Protein AF-A0A8H3D420-F1 (afdb_monomer_lite)

Foldseek 3Di:
DDDDDDDDDDDDDDDDDDDDDDDDDDDDDDDDDDDDDDDDDDDDDDDDDDDDDDDDDDDDDDDDDDDPDPPPPPPPPDDPPPLQLVLLCVLCVVPVVQDADSLDQSVVSLVVSCVVVVNDPPRPVNVVSVQSVLVSLLVSLCVQQNFALVDLVSLLVLCVLLPHPPRDPDSVVSLVSLLQWAWQSSVSSNCVNNVDRTDTDNFLQRSLVVCVVVVSDHDQDDPSCHHSNPSNDADNPDHDDDPVVD

Structure (mmCIF, N/CA/C/O backbone):
data_AF-A0A8H3D420-F1
#
_entry.id   AF-A0A8H3D420-F1
#
loop_
_atom_site.group_PDB
_atom_site.id
_atom_site.type_symbol
_atom_site.label_atom_id
_atom_site.label_alt_id
_atom_site.label_comp_id
_atom_site.label_asym_id
_atom_site.label_entity_id
_atom_site.label_seq_id
_atom_site.pdbx_PDB_ins_code
_atom_site.Cartn_x
_atom_site.Cartn_y
_atom_site.Cartn_z
_atom_site.occupancy
_atom_site.B_iso_or_equiv
_atom_site.auth_seq_id
_atom_site.auth_comp_id
_atom_site.auth_asym_id
_atom_site.auth_atom_id
_atom_site.pdbx_PDB_model_num
ATOM 1 N N . MET A 1 1 ? 58.439 -0.730 28.362 1.00 40.28 1 MET A N 1
ATOM 2 C CA . MET A 1 1 ? 58.197 0.414 29.278 1.00 40.28 1 MET A CA 1
ATOM 3 C C . MET A 1 1 ? 56.686 0.649 29.276 1.00 40.28 1 MET A C 1
ATOM 5 O O . MET A 1 1 ? 56.124 0.688 28.197 1.00 40.28 1 MET A O 1
ATOM 9 N N . ALA A 1 2 ? 55.960 0.387 30.371 1.00 40.22 2 ALA A N 1
ATOM 10 C CA . ALA A 1 2 ? 55.641 1.338 31.455 1.00 40.22 2 ALA A CA 1
ATOM 11 C C . ALA A 1 2 ? 54.776 2.534 30.972 1.00 40.22 2 ALA A C 1
ATOM 13 O O . ALA A 1 2 ? 55.127 3.143 29.977 1.00 40.22 2 ALA A O 1
ATOM 14 N N . GLN A 1 3 ? 53.674 2.949 31.616 1.00 37.84 3 GLN A N 1
ATOM 15 C CA . GLN A 1 3 ? 52.992 2.461 32.828 1.00 37.84 3 GLN A CA 1
ATOM 16 C C . GLN A 1 3 ? 51.526 2.977 32.886 1.00 37.84 3 GLN A C 1
ATOM 18 O O . GLN A 1 3 ? 51.134 3.876 32.150 1.00 37.84 3 GLN A O 1
ATOM 23 N N . LYS A 1 4 ? 50.727 2.422 33.811 1.00 40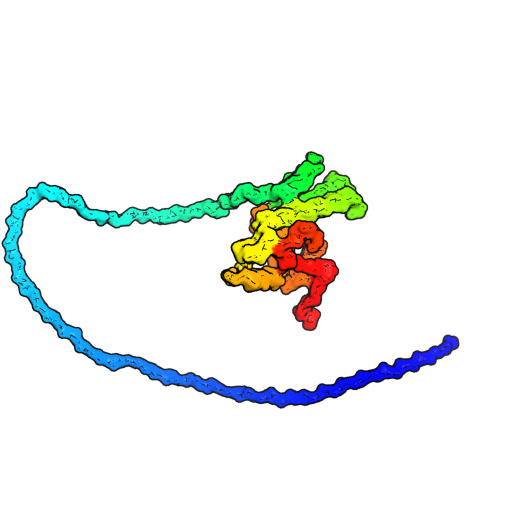.41 4 LYS A N 1
ATOM 24 C CA . LYS A 1 4 ? 49.354 2.840 34.181 1.00 40.41 4 LYS A CA 1
ATOM 25 C C . LYS A 1 4 ? 49.219 4.349 34.468 1.00 40.41 4 LYS A C 1
ATOM 27 O O . LYS A 1 4 ? 50.066 4.884 35.175 1.00 40.41 4 LYS A O 1
ATOM 32 N N . LYS A 1 5 ? 48.020 4.918 34.251 1.00 48.06 5 LYS A N 1
ATOM 33 C CA . LYS A 1 5 ? 47.341 5.742 35.282 1.00 48.06 5 LYS A CA 1
ATOM 34 C C . LYS A 1 5 ? 45.841 5.427 35.373 1.00 48.06 5 LYS A C 1
ATOM 36 O O . LYS A 1 5 ? 45.160 5.278 34.368 1.00 48.06 5 LYS A O 1
ATOM 41 N N . LYS A 1 6 ? 45.349 5.301 36.612 1.00 40.06 6 LYS A N 1
ATOM 42 C CA . LYS A 1 6 ? 43.925 5.181 36.978 1.00 40.06 6 LYS A CA 1
ATOM 43 C C . LYS A 1 6 ? 43.378 6.569 37.336 1.00 40.06 6 LYS A C 1
ATOM 45 O O . LYS A 1 6 ? 44.111 7.351 37.934 1.00 40.06 6 LYS A O 1
ATOM 50 N N . GLY A 1 7 ? 42.085 6.810 37.118 1.00 36.84 7 GLY A N 1
ATOM 51 C CA . GLY A 1 7 ? 41.352 7.951 37.682 1.00 36.84 7 GLY A CA 1
ATOM 52 C C . GLY A 1 7 ? 39.953 7.526 38.135 1.00 36.84 7 GLY A C 1
ATOM 53 O O . GLY A 1 7 ? 39.169 7.052 37.323 1.00 36.84 7 GLY A O 1
ATOM 54 N N . LYS A 1 8 ? 39.651 7.646 39.435 1.00 40.50 8 LYS A N 1
ATOM 55 C CA . LYS A 1 8 ? 38.321 7.378 40.022 1.00 40.50 8 LYS A CA 1
ATOM 56 C C . LYS A 1 8 ? 37.556 8.691 40.235 1.00 40.50 8 LYS A C 1
ATOM 58 O O . LYS A 1 8 ? 38.174 9.650 40.685 1.00 40.50 8 LYS A O 1
ATOM 63 N N . LYS A 1 9 ? 36.228 8.662 40.073 1.00 41.16 9 LYS A N 1
ATOM 64 C CA . LYS A 1 9 ? 35.180 9.378 40.850 1.00 41.16 9 LYS A CA 1
ATOM 65 C C . LYS A 1 9 ? 33.826 8.837 40.338 1.00 41.16 9 LYS A C 1
ATOM 67 O O . LYS A 1 9 ? 33.634 8.790 39.136 1.00 41.16 9 LYS A O 1
ATOM 72 N N . SER A 1 10 ? 32.999 8.152 41.132 1.00 34.09 10 SER A N 1
ATOM 73 C CA . SER A 1 10 ? 32.249 8.583 42.328 1.00 34.09 10 SER A CA 1
ATOM 74 C C . SER A 1 10 ? 30.893 9.199 41.979 1.00 34.09 10 SER A C 1
ATOM 76 O O . SER A 1 10 ? 30.856 10.360 41.591 1.00 34.09 10 SER A O 1
ATOM 78 N N . LEU A 1 11 ? 29.808 8.466 42.255 1.00 39.44 11 LEU A N 1
ATOM 79 C CA . LEU A 1 11 ? 28.703 8.946 43.100 1.00 39.44 11 LEU A CA 1
ATOM 80 C C . LEU A 1 11 ? 27.749 7.794 43.457 1.00 39.44 11 LEU A C 1
ATOM 82 O O . LEU A 1 11 ? 27.221 7.108 42.587 1.00 39.44 11 LEU A O 1
ATOM 86 N N . GLN A 1 12 ? 27.543 7.584 44.757 1.00 36.69 12 GLN A N 1
ATOM 87 C CA . GLN A 1 12 ? 26.440 6.779 45.281 1.00 36.69 12 GLN A CA 1
ATOM 88 C C . GLN A 1 12 ? 25.180 7.649 45.344 1.00 36.69 12 GLN A C 1
ATOM 90 O O . GLN A 1 12 ? 25.264 8.828 45.681 1.00 36.69 12 GLN A O 1
ATOM 95 N N . SER A 1 13 ? 24.013 7.044 45.139 1.00 40.41 13 SER A N 1
ATOM 96 C CA . SER A 1 13 ? 22.760 7.557 45.692 1.00 40.41 13 SER A CA 1
ATOM 97 C C . SER A 1 13 ? 22.015 6.399 46.341 1.00 40.41 13 SER A C 1
ATOM 99 O O . SER A 1 13 ? 21.704 5.403 45.692 1.00 40.41 13 SER A O 1
ATOM 101 N N . GLN A 1 14 ? 21.784 6.516 47.646 1.00 38.94 14 GLN A N 1
ATOM 102 C CA . GLN A 1 14 ? 20.927 5.617 48.407 1.00 38.94 14 GLN A CA 1
ATOM 103 C C . GLN A 1 14 ? 19.585 6.312 48.634 1.00 38.94 14 GLN A C 1
ATOM 105 O O . GLN A 1 14 ? 19.553 7.452 49.097 1.00 38.94 14 GLN A O 1
ATOM 110 N N . ARG A 1 15 ? 18.474 5.597 48.447 1.00 37.78 15 ARG A N 1
ATOM 111 C CA . ARG A 1 15 ? 17.259 5.858 49.228 1.00 37.78 15 ARG A CA 1
ATOM 112 C C . ARG A 1 15 ? 16.472 4.570 49.426 1.00 37.78 15 ARG A C 1
ATOM 114 O O . ARG A 1 15 ? 16.403 3.731 48.537 1.00 37.78 15 ARG A O 1
ATOM 121 N N . ALA A 1 16 ? 15.936 4.412 50.629 1.00 35.81 16 ALA A N 1
ATOM 122 C CA . ALA A 1 16 ? 15.307 3.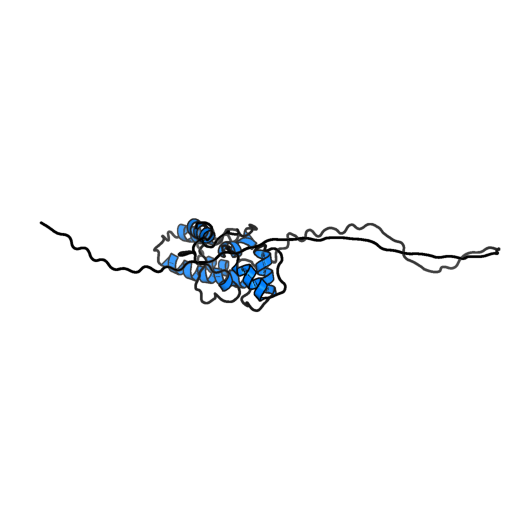192 51.120 1.00 35.81 16 ALA A CA 1
ATOM 123 C C . ALA A 1 16 ? 13.896 3.481 51.660 1.00 35.81 16 ALA A C 1
ATOM 125 O O . ALA A 1 16 ? 13.535 4.642 51.840 1.00 35.81 16 ALA A O 1
ATOM 126 N N . SER A 1 17 ? 13.182 2.411 52.043 1.00 36.91 17 SER A N 1
ATOM 127 C CA . SER A 1 17 ? 11.863 2.409 52.715 1.00 36.91 17 SER A CA 1
ATOM 128 C C . SER A 1 17 ? 10.654 2.807 51.838 1.00 36.91 17 SER A C 1
ATOM 130 O O . SER A 1 17 ? 10.784 3.627 50.943 1.00 36.91 17 SER A O 1
ATOM 132 N N . ARG A 1 18 ? 9.439 2.263 52.047 1.00 38.97 18 ARG A N 1
ATOM 133 C CA . ARG A 1 18 ? 8.923 1.407 53.149 1.00 38.97 18 ARG A CA 1
ATOM 134 C C . ARG A 1 18 ? 7.770 0.490 52.679 1.00 38.97 18 ARG A C 1
ATOM 136 O O . ARG A 1 18 ? 7.212 0.694 51.610 1.00 38.97 18 ARG A O 1
ATOM 143 N N . LYS A 1 19 ? 7.424 -0.512 53.501 1.00 40.19 19 LYS A N 1
ATOM 144 C CA . LYS A 1 19 ? 6.322 -1.482 53.301 1.00 40.19 19 LYS A CA 1
ATOM 145 C C . LYS A 1 19 ? 4.982 -0.977 53.868 1.00 40.19 19 LYS A C 1
ATOM 147 O O . LYS A 1 19 ? 5.009 -0.202 54.819 1.00 40.19 19 LYS A O 1
ATOM 152 N N . ASN A 1 20 ? 3.866 -1.512 53.351 1.00 33.66 20 ASN A N 1
ATOM 153 C CA . ASN A 1 20 ? 2.670 -2.082 54.031 1.00 33.66 20 ASN A CA 1
ATOM 154 C C . ASN A 1 20 ? 1.626 -2.418 52.927 1.00 33.66 20 ASN A C 1
ATOM 156 O O . ASN A 1 20 ? 1.662 -1.790 51.878 1.00 33.66 20 ASN A O 1
ATOM 160 N N . GLY A 1 21 ? 0.757 -3.440 52.977 1.00 30.70 21 GLY A N 1
ATOM 161 C CA . GLY A 1 21 ? 0.007 -4.020 54.103 1.00 30.70 21 GLY A CA 1
ATOM 162 C C . GLY A 1 21 ? -1.343 -3.279 54.229 1.00 30.70 21 GLY A C 1
ATOM 163 O O . GLY A 1 21 ? -1.308 -2.069 54.380 1.00 30.70 21 GLY A O 1
ATOM 164 N N . SER A 1 22 ? -2.544 -3.877 54.176 1.00 33.91 22 SER A N 1
ATOM 165 C CA . SER A 1 22 ? -2.921 -5.297 54.283 1.00 33.91 22 SER A CA 1
ATOM 166 C C . SER A 1 22 ? -4.301 -5.623 53.644 1.00 33.91 22 SER A C 1
ATOM 168 O O . SER A 1 22 ? -4.929 -4.782 53.011 1.00 33.91 22 SER A O 1
ATOM 170 N N . ARG A 1 23 ? -4.737 -6.882 53.797 1.00 31.95 23 ARG A N 1
ATOM 171 C CA . ARG A 1 23 ? -5.895 -7.591 53.190 1.00 31.95 23 ARG A CA 1
ATOM 172 C C . ARG A 1 23 ? -7.189 -7.511 54.041 1.00 31.95 23 ARG A C 1
ATOM 174 O O . ARG A 1 23 ? -7.085 -7.200 55.220 1.00 31.95 23 ARG A O 1
ATOM 181 N N . ALA A 1 24 ? -8.321 -7.977 53.465 1.00 34.16 24 ALA A N 1
ATOM 182 C CA . ALA A 1 24 ? -9.601 -8.434 54.090 1.00 34.16 24 ALA A CA 1
ATOM 183 C C . ALA A 1 24 ? -10.803 -7.449 53.978 1.00 34.16 24 ALA A C 1
ATOM 185 O O . ALA A 1 24 ? -10.586 -6.248 53.960 1.00 34.16 24 ALA A O 1
ATOM 186 N N . THR A 1 25 ? -12.090 -7.845 53.867 1.00 35.34 25 THR A N 1
ATOM 187 C CA . THR A 1 25 ? -12.750 -9.170 53.673 1.00 35.34 25 THR A CA 1
ATOM 188 C C . THR A 1 25 ? -14.175 -9.012 53.097 1.00 35.34 25 THR A C 1
ATOM 190 O O . THR A 1 25 ? -14.771 -7.946 53.192 1.00 35.34 25 THR A O 1
ATOM 193 N N . LYS A 1 26 ? -14.749 -10.096 52.547 1.00 36.34 26 LYS A N 1
ATOM 194 C CA . LYS A 1 26 ? -16.142 -10.185 52.048 1.00 36.34 26 LYS A CA 1
ATOM 195 C C . LYS A 1 26 ? -17.193 -10.104 53.172 1.00 36.34 26 LYS A C 1
ATOM 197 O O . LYS A 1 26 ? -16.950 -10.654 54.243 1.00 36.34 26 LYS A O 1
ATOM 202 N N . LYS A 1 27 ? -18.422 -9.671 52.846 1.00 36.03 27 LYS A N 1
ATOM 203 C CA . LYS A 1 27 ? -19.663 -10.307 53.345 1.00 36.03 27 LYS A CA 1
ATOM 204 C C . LYS A 1 27 ? -20.804 -10.231 52.316 1.00 36.03 27 LYS A C 1
ATOM 206 O O . LYS A 1 27 ? -21.020 -9.199 51.697 1.00 36.03 27 LYS A O 1
ATOM 211 N N . ILE A 1 28 ? -21.507 -11.353 52.161 1.00 33.47 28 ILE A N 1
ATOM 212 C CA . ILE A 1 28 ? -22.725 -11.568 51.361 1.00 33.47 28 ILE A CA 1
ATOM 213 C C . ILE A 1 28 ? -23.777 -12.120 52.329 1.00 33.47 28 ILE A C 1
ATOM 215 O O . ILE A 1 28 ? -23.441 -13.068 53.035 1.00 33.47 28 ILE A O 1
ATOM 219 N N . THR A 1 29 ? -25.014 -11.609 52.336 1.00 33.09 29 THR A N 1
ATOM 220 C CA . THR A 1 29 ? -26.274 -12.359 52.609 1.00 33.09 29 THR A CA 1
ATOM 221 C C . THR A 1 29 ? -27.443 -11.474 52.092 1.00 33.09 29 THR A C 1
ATOM 223 O O . THR A 1 29 ? -27.437 -10.297 52.431 1.00 33.09 29 THR A O 1
ATOM 226 N N . THR A 1 30 ? -28.285 -11.805 51.092 1.00 30.56 30 THR A N 1
ATOM 227 C CA . THR A 1 30 ? -29.488 -12.698 51.072 1.00 30.56 30 THR A CA 1
ATOM 228 C C . THR A 1 30 ? -30.565 -12.325 52.137 1.00 30.56 30 THR A C 1
ATOM 230 O O . THR A 1 30 ? -30.177 -11.935 53.227 1.00 30.56 30 THR A O 1
ATOM 233 N N . LEU A 1 31 ? -31.907 -12.352 51.964 1.00 31.92 31 LEU A N 1
ATOM 234 C CA . LEU A 1 31 ? -32.866 -13.078 51.090 1.00 31.92 31 LEU A CA 1
ATOM 235 C C . LEU A 1 31 ? -34.244 -12.341 50.949 1.00 31.92 31 LEU A C 1
ATOM 237 O O . LEU A 1 31 ? -34.658 -11.637 51.861 1.00 31.92 31 LEU A O 1
ATOM 241 N N . ASN A 1 32 ? -34.997 -12.704 49.896 1.00 32.41 32 ASN A N 1
ATOM 242 C CA . ASN A 1 32 ? -36.466 -12.932 49.810 1.00 32.41 32 ASN A CA 1
ATOM 243 C C . ASN A 1 32 ? -37.570 -11.837 49.747 1.00 32.41 32 ASN A C 1
ATOM 245 O O . ASN A 1 32 ? -37.613 -10.842 50.457 1.00 32.41 32 ASN A O 1
ATOM 249 N N . ASN A 1 33 ? -38.546 -12.199 48.900 1.00 28.66 33 ASN A N 1
ATOM 250 C CA . ASN A 1 33 ? -39.899 -11.693 48.592 1.00 28.66 33 ASN A CA 1
ATOM 251 C C . ASN A 1 33 ? -40.878 -12.903 48.838 1.00 28.66 33 ASN A C 1
ATOM 253 O O . ASN A 1 33 ? -40.355 -13.958 49.219 1.00 28.66 33 ASN A O 1
ATOM 257 N N . PRO A 1 34 ? -42.202 -12.943 48.509 1.00 54.03 34 PRO A N 1
ATOM 258 C CA . PRO A 1 34 ? -43.234 -11.909 48.258 1.00 54.03 34 PRO A CA 1
ATOM 259 C C . PRO A 1 34 ? -44.654 -12.220 48.875 1.00 54.03 34 PRO A C 1
ATOM 261 O O . PRO A 1 34 ? -44.857 -13.263 49.490 1.00 54.03 34 PRO A O 1
ATOM 264 N N . SER A 1 35 ? -45.683 -11.420 48.501 1.00 34.56 35 SER A N 1
ATOM 265 C CA . SER A 1 35 ? -47.138 -11.792 48.390 1.00 34.56 35 SER A CA 1
ATOM 266 C C . SER A 1 35 ? -47.979 -11.908 49.700 1.00 34.56 35 SER A C 1
ATOM 268 O O . SER A 1 35 ? -47.356 -11.988 50.755 1.00 34.56 35 SER A O 1
ATOM 270 N N . PRO A 1 36 ? -49.359 -11.934 49.704 1.00 46.19 36 PRO A N 1
ATOM 271 C CA . PRO A 1 36 ? -50.273 -12.375 48.609 1.00 46.19 36 PRO A CA 1
ATOM 272 C C . PRO A 1 36 ? -51.749 -11.808 48.507 1.00 46.19 36 PRO A C 1
ATOM 274 O O . PRO A 1 36 ? -52.184 -11.019 49.335 1.00 46.19 36 PRO A O 1
ATOM 277 N N . LYS A 1 37 ? -52.559 -12.398 47.579 1.00 32.50 37 LYS A N 1
ATOM 278 C CA . LYS A 1 37 ? -54.058 -12.607 47.569 1.00 32.50 37 LYS A CA 1
ATOM 279 C C . LYS A 1 37 ? -55.028 -11.427 47.236 1.00 32.50 37 LYS A C 1
ATOM 281 O O . LYS A 1 37 ? -54.725 -10.296 47.559 1.00 32.50 37 LYS A O 1
ATOM 286 N N . VAL A 1 38 ? -56.278 -11.591 46.733 1.00 33.16 38 VAL A N 1
ATOM 287 C CA . VAL A 1 38 ? -56.984 -12.555 45.814 1.00 33.16 38 VAL A CA 1
ATOM 288 C C . VAL A 1 38 ? -58.427 -12.003 45.516 1.00 33.16 38 VAL A C 1
ATOM 290 O O . VAL A 1 38 ? -58.920 -11.239 46.334 1.00 33.16 38 VAL A O 1
ATOM 293 N N . GLN A 1 39 ? -59.172 -12.236 44.407 1.00 33.94 39 GLN A N 1
ATOM 294 C CA . GLN A 1 39 ? -60.030 -13.429 44.153 1.00 33.94 39 GLN A CA 1
ATOM 295 C C . GLN A 1 39 ? -60.727 -13.515 42.740 1.00 33.94 39 GLN A C 1
ATOM 297 O O . GLN A 1 39 ? -60.051 -13.853 41.774 1.00 33.94 39 GLN A O 1
ATOM 302 N N . LYS A 1 40 ? -62.077 -13.395 42.632 1.00 36.81 40 LYS A N 1
ATOM 303 C CA . LYS A 1 40 ? -63.005 -13.856 41.539 1.00 36.81 40 LYS A CA 1
ATOM 304 C C . LYS A 1 40 ? -64.338 -13.043 41.557 1.00 36.81 40 LYS A C 1
ATOM 306 O O . LYS A 1 40 ? -64.651 -12.505 42.612 1.00 36.81 40 LYS A O 1
ATOM 311 N N . SER A 1 41 ? -65.190 -12.940 40.510 1.00 32.25 41 SER A N 1
ATOM 312 C CA . SER A 1 41 ? -66.242 -13.920 40.070 1.00 32.25 41 SER A CA 1
ATOM 313 C C . SER A 1 41 ? -67.069 -13.374 38.859 1.00 32.25 41 SER A C 1
ATOM 315 O O . SER A 1 41 ? -67.326 -12.181 38.843 1.00 32.25 41 SER A O 1
ATOM 317 N N . ARG A 1 42 ? -67.368 -14.109 37.755 1.00 35.31 42 ARG A N 1
ATOM 318 C CA . ARG A 1 42 ? -68.601 -14.912 37.397 1.00 35.31 42 ARG A CA 1
ATOM 319 C C . ARG A 1 42 ? -69.968 -14.156 37.516 1.00 35.31 42 ARG A C 1
ATOM 321 O O . ARG A 1 42 ? -70.145 -13.485 38.514 1.00 35.31 42 ARG A O 1
ATOM 328 N N . LYS A 1 43 ? -71.017 -14.278 36.651 1.00 35.91 43 LYS A N 1
ATOM 329 C CA . LYS A 1 43 ? -71.535 -15.403 35.798 1.00 35.91 43 LYS A CA 1
ATOM 330 C C . LYS A 1 43 ? -72.790 -15.012 34.917 1.00 35.91 43 LYS A C 1
ATOM 332 O O . LYS A 1 43 ? -73.519 -14.135 35.356 1.00 35.91 43 LYS A O 1
ATOM 337 N N . LYS A 1 44 ? -73.135 -15.811 33.865 1.00 33.97 44 LYS A N 1
ATOM 338 C CA . LYS A 1 44 ? -74.482 -16.137 33.232 1.00 33.97 44 LYS A CA 1
ATOM 339 C C . LYS A 1 44 ? -74.833 -15.718 31.761 1.00 33.97 44 LYS A C 1
ATOM 341 O O . LYS A 1 44 ? -74.540 -14.622 31.313 1.00 33.97 44 LYS A O 1
ATOM 346 N N . GLN A 1 45 ? -75.529 -16.650 31.078 1.00 31.89 45 GLN A N 1
ATOM 347 C CA . GLN A 1 45 ? -76.279 -16.655 29.780 1.00 31.89 45 GLN A CA 1
ATOM 348 C C . GLN A 1 45 ? -77.770 -17.076 30.083 1.00 31.89 45 GLN A C 1
ATOM 350 O O . GLN A 1 45 ? -78.042 -17.131 31.291 1.00 31.89 45 GLN A O 1
ATOM 355 N N . PRO A 1 46 ? -78.729 -17.468 29.171 1.00 47.84 46 PRO A N 1
ATOM 356 C CA . PRO A 1 46 ? -78.743 -17.661 27.685 1.00 47.84 46 PRO A CA 1
ATOM 357 C C . PRO A 1 46 ? -80.046 -17.253 26.905 1.00 47.84 46 PRO A C 1
ATOM 359 O O . PRO A 1 46 ? -81.028 -16.861 27.529 1.00 47.84 46 PRO A O 1
ATOM 362 N N . LYS A 1 47 ? -80.092 -17.446 25.557 1.00 32.34 47 LYS A N 1
ATOM 363 C CA . LYS A 1 47 ? -81.171 -18.128 24.752 1.00 32.34 47 LYS A CA 1
ATOM 364 C C . LYS A 1 47 ? -81.019 -17.981 23.205 1.00 32.34 47 LYS A C 1
ATOM 366 O O . LYS A 1 47 ? -80.396 -17.046 22.722 1.00 32.34 47 LYS A O 1
ATOM 371 N N . GLN A 1 48 ? -81.613 -18.922 22.455 1.00 31.64 48 GLN A N 1
ATOM 372 C CA . GLN A 1 48 ? -81.805 -19.048 20.978 1.00 31.64 48 GLN A CA 1
ATOM 373 C C . GLN A 1 48 ? -83.266 -19.564 20.729 1.00 31.64 48 GLN A C 1
ATOM 375 O O . GLN A 1 48 ? -83.929 -19.758 21.756 1.00 31.64 48 GLN A O 1
ATOM 380 N N . PRO A 1 49 ? -83.820 -19.852 19.506 1.00 44.62 49 PRO A N 1
ATOM 381 C CA . PRO A 1 49 ? -83.258 -19.897 18.125 1.00 44.62 49 PRO A CA 1
ATOM 382 C C . PRO A 1 49 ? -84.140 -19.287 16.979 1.00 44.62 49 PRO A C 1
ATOM 384 O O . PRO A 1 49 ? -85.300 -18.951 17.208 1.00 44.62 49 PRO A O 1
ATOM 387 N N . LYS A 1 50 ? -83.632 -19.259 15.721 1.00 32.47 50 LYS A N 1
ATOM 388 C CA . LYS A 1 50 ? -84.268 -19.749 14.449 1.00 32.47 50 LYS A CA 1
ATOM 389 C C . LYS A 1 50 ? -83.472 -19.336 13.177 1.00 32.47 50 LYS A C 1
ATOM 391 O O . LYS A 1 50 ? -82.723 -18.368 13.195 1.00 32.47 50 LYS A O 1
ATOM 396 N N . GLN A 1 51 ? -83.631 -20.099 12.089 1.00 31.44 51 GLN A N 1
ATOM 397 C CA . GLN A 1 51 ? -82.976 -20.025 10.755 1.00 31.44 51 GLN A CA 1
ATOM 398 C C . GLN A 1 51 ? -84.069 -20.139 9.647 1.00 31.44 51 GLN A C 1
ATOM 400 O O . GLN A 1 51 ? -85.212 -20.406 10.032 1.00 31.44 51 GLN A O 1
ATOM 405 N N . PRO A 1 52 ? -83.797 -20.098 8.312 1.00 43.56 52 PRO A N 1
ATOM 406 C CA . PRO A 1 52 ? -82.625 -19.619 7.540 1.00 43.56 52 PRO A CA 1
ATOM 407 C C . PRO A 1 52 ? -82.985 -18.724 6.307 1.00 43.56 52 PRO A C 1
ATOM 409 O O . PRO A 1 52 ? -84.148 -18.650 5.919 1.00 43.56 52 PRO A O 1
ATOM 412 N N . LYS A 1 53 ? -81.977 -18.144 5.616 1.00 31.56 53 LYS A N 1
ATOM 413 C CA . LYS A 1 53 ? -81.757 -18.193 4.134 1.00 31.56 53 LYS A CA 1
ATOM 414 C C . LYS A 1 53 ? -80.559 -17.317 3.688 1.00 31.56 53 LYS A C 1
ATOM 416 O O . LYS A 1 53 ? -80.307 -16.261 4.253 1.00 31.56 53 LYS A O 1
ATOM 421 N N . GLN A 1 54 ? -79.817 -17.802 2.691 1.00 29.34 54 GLN A N 1
ATOM 422 C CA . GLN A 1 54 ? -78.651 -17.193 2.011 1.00 29.34 54 GLN A CA 1
ATOM 423 C C . GLN A 1 54 ? -79.077 -16.513 0.680 1.00 29.34 54 GLN A C 1
ATOM 425 O O . GLN A 1 54 ? -80.216 -16.736 0.267 1.00 29.34 54 GLN A O 1
ATOM 430 N N . PRO A 1 55 ? -78.176 -15.871 -0.105 1.00 39.81 55 PRO A N 1
ATOM 431 C CA . PRO A 1 55 ? -76.994 -15.072 0.268 1.00 39.81 55 PRO A CA 1
ATOM 432 C C . PRO A 1 55 ? -76.870 -13.743 -0.529 1.00 39.81 55 PRO A C 1
ATOM 434 O O . PRO A 1 55 ? -77.206 -13.685 -1.709 1.00 39.81 55 PRO A O 1
ATOM 437 N N . THR A 1 56 ? -76.196 -12.731 0.030 1.00 29.48 56 THR A N 1
ATOM 438 C CA . THR A 1 56 ? -75.581 -11.655 -0.781 1.00 29.48 56 THR A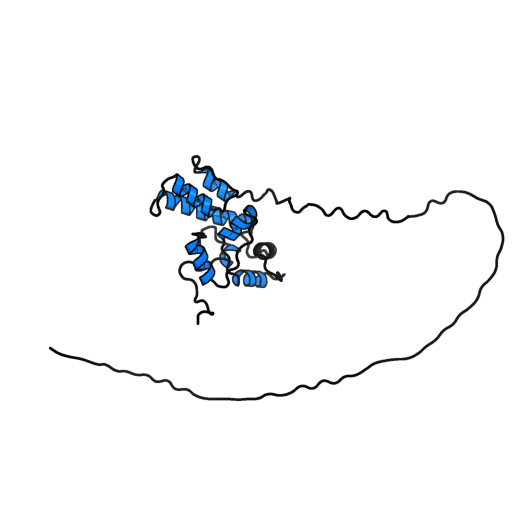 CA 1
ATOM 439 C C . THR A 1 56 ? -74.217 -11.285 -0.199 1.00 29.48 56 THR A C 1
ATOM 441 O O . THR A 1 56 ? -74.045 -11.260 1.018 1.00 29.48 56 THR A O 1
ATOM 444 N N . GLN A 1 57 ? -73.212 -11.092 -1.057 1.00 34.78 57 GLN A N 1
ATOM 445 C CA . GLN A 1 57 ? -71.808 -11.180 -0.644 1.00 34.78 57 GLN A CA 1
ATOM 446 C C . GLN A 1 57 ? -71.298 -9.947 0.120 1.00 34.78 57 GLN A C 1
ATOM 448 O O . GLN A 1 57 ? -71.251 -8.846 -0.426 1.00 34.78 57 GLN A O 1
ATOM 453 N N . L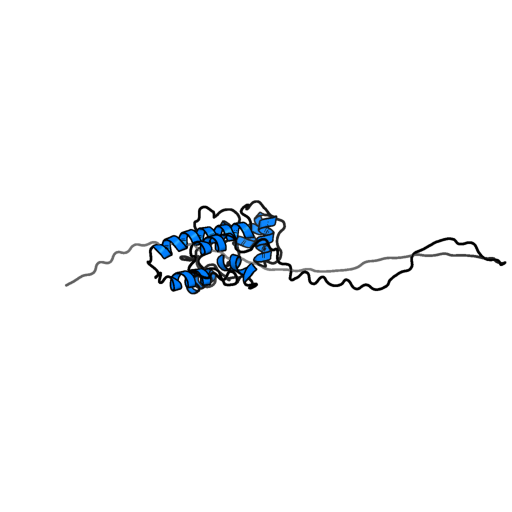EU A 1 58 ? -70.781 -10.164 1.335 1.00 27.17 58 LEU A N 1
ATOM 454 C CA . LEU A 1 58 ? -69.827 -9.258 1.982 1.00 27.17 58 LEU A CA 1
ATOM 455 C C . LEU A 1 58 ? -68.394 -9.721 1.678 1.00 27.17 58 LEU A C 1
ATOM 457 O O . LEU A 1 58 ? -68.004 -10.825 2.051 1.00 27.17 58 LEU A O 1
ATOM 461 N N . LYS A 1 59 ? -67.587 -8.859 1.049 1.00 36.69 59 LYS A N 1
ATOM 462 C CA . LYS A 1 59 ? -66.141 -9.076 0.873 1.00 36.69 59 LYS A CA 1
ATOM 463 C C . LYS A 1 59 ? -65.373 -8.707 2.148 1.00 36.69 59 LYS A C 1
ATOM 465 O O . LYS A 1 59 ? -65.163 -7.520 2.370 1.00 36.69 59 LYS A O 1
ATOM 470 N N . GLN A 1 60 ? -64.895 -9.689 2.914 1.00 36.09 60 GLN A N 1
ATOM 471 C CA . GLN A 1 60 ? -63.799 -9.604 3.908 1.00 36.09 60 GLN A CA 1
ATOM 472 C C . GLN A 1 60 ? -63.305 -11.039 4.231 1.00 36.09 60 GLN A C 1
ATOM 474 O O . GLN A 1 60 ? -64.066 -11.976 4.000 1.00 36.09 60 GLN A O 1
ATOM 479 N N . PRO A 1 61 ? -62.146 -11.252 4.890 1.00 43.22 61 PRO A N 1
ATOM 480 C CA . PRO A 1 61 ? -60.843 -10.596 4.740 1.00 43.22 61 PRO A CA 1
ATOM 481 C C . PRO A 1 61 ? -59.694 -11.636 4.566 1.00 43.22 61 PRO A C 1
ATOM 483 O O . PRO A 1 61 ? -59.931 -12.825 4.391 1.00 43.22 61 PRO A O 1
ATOM 486 N N . LYS A 1 62 ? -58.442 -11.156 4.628 1.00 39.84 62 LYS A N 1
ATOM 487 C CA . LYS A 1 62 ? -57.150 -11.883 4.705 1.00 39.84 62 LYS A CA 1
ATOM 488 C C . LYS A 1 62 ? -57.204 -13.384 5.078 1.00 39.84 62 LYS A C 1
ATOM 490 O O . LYS A 1 62 ? -57.630 -13.730 6.177 1.00 39.84 62 LYS A O 1
ATOM 495 N N . GLN A 1 63 ? -56.571 -14.223 4.253 1.00 32.66 63 GLN A N 1
ATOM 496 C CA . GLN A 1 63 ? -55.971 -15.491 4.690 1.00 32.66 63 GLN A CA 1
ATOM 497 C C . GLN A 1 63 ? -54.441 -15.446 4.573 1.00 32.66 63 GLN A C 1
ATOM 499 O O . GLN A 1 63 ? -53.877 -14.558 3.932 1.00 32.66 63 GLN A O 1
ATOM 504 N N . LEU A 1 64 ? -53.799 -16.349 5.310 1.00 34.31 64 LEU A N 1
ATOM 505 C CA . LEU A 1 64 ? -52.429 -16.260 5.803 1.00 34.31 64 LEU A CA 1
ATOM 506 C C . LEU A 1 64 ? -51.514 -17.268 5.079 1.00 34.31 64 LEU A C 1
ATOM 508 O O . LEU A 1 64 ? -51.973 -18.341 4.709 1.00 34.31 64 LEU A O 1
ATOM 512 N N . GLU A 1 65 ? -50.236 -16.909 4.936 1.00 39.03 65 GLU A N 1
ATOM 513 C CA . GLU A 1 65 ? -49.086 -17.797 4.675 1.00 39.03 65 GLU A CA 1
ATOM 514 C C . GLU A 1 65 ? -49.178 -18.820 3.520 1.00 39.03 65 GLU A C 1
ATOM 516 O O . GLU A 1 65 ? -49.621 -19.957 3.674 1.00 39.03 65 GLU A O 1
ATOM 521 N N . GLN A 1 66 ? -48.509 -18.488 2.410 1.00 36.72 66 GLN A N 1
ATOM 522 C CA . GLN A 1 66 ? -47.574 -19.451 1.821 1.00 36.72 66 GLN A CA 1
ATOM 523 C C . GLN A 1 66 ? -46.141 -19.020 2.137 1.00 36.72 66 GLN A C 1
ATOM 525 O O . GLN A 1 66 ? -45.806 -17.836 2.144 1.00 36.72 66 GLN A O 1
ATOM 530 N N . LEU A 1 67 ? -45.323 -20.011 2.485 1.00 44.75 67 LEU A N 1
ATOM 531 C CA . LEU A 1 67 ? -44.074 -19.840 3.213 1.00 44.75 67 LEU A CA 1
ATOM 532 C C . LEU A 1 67 ? -42.907 -19.496 2.271 1.00 44.75 67 LEU A C 1
ATOM 534 O O . LEU A 1 67 ? -42.019 -20.322 2.041 1.00 44.75 67 LEU A O 1
ATOM 538 N N . GLU A 1 68 ? -42.889 -18.276 1.730 1.00 40.28 68 GLU A N 1
ATOM 539 C CA . GLU A 1 68 ? -41.705 -17.761 1.037 1.00 40.28 68 GLU A CA 1
ATOM 540 C C . GLU A 1 68 ? -40.553 -17.592 2.033 1.00 40.28 68 GLU A C 1
ATOM 542 O O . GLU A 1 68 ? -40.401 -16.573 2.708 1.00 40.28 68 GLU A O 1
ATOM 547 N N . ARG A 1 69 ? -39.694 -18.617 2.110 1.00 38.56 69 ARG A N 1
ATOM 548 C CA . ARG A 1 69 ? -38.345 -18.457 2.658 1.00 38.56 69 ARG A CA 1
ATOM 549 C C . ARG A 1 69 ? -37.700 -17.288 1.913 1.00 38.56 69 ARG A C 1
ATOM 551 O O . ARG A 1 69 ? -37.648 -17.358 0.681 1.00 38.56 69 ARG A O 1
ATOM 558 N N . PRO A 1 70 ? -37.154 -16.270 2.602 1.00 33.59 70 PRO A N 1
ATOM 559 C CA . PRO A 1 70 ? -36.353 -15.265 1.930 1.00 33.59 70 PRO A CA 1
ATOM 560 C C . PRO A 1 70 ? -35.248 -15.986 1.164 1.00 33.59 70 PRO A C 1
ATOM 562 O O . PRO A 1 70 ? -34.431 -16.691 1.767 1.00 33.59 70 PRO A O 1
ATOM 565 N N . LYS A 1 71 ? -35.237 -15.845 -0.166 1.00 43.94 71 LYS A N 1
ATOM 566 C CA . LYS A 1 71 ? -34.074 -16.223 -0.966 1.00 43.94 71 LYS A CA 1
ATOM 567 C C . LYS A 1 71 ? -32.935 -15.366 -0.438 1.00 43.94 71 LYS A C 1
ATOM 569 O O . LYS A 1 71 ? -32.908 -14.166 -0.696 1.00 43.94 71 LYS A O 1
ATOM 574 N N . ARG A 1 72 ? -32.061 -15.974 0.374 1.00 39.34 72 ARG A N 1
ATOM 575 C CA . ARG A 1 72 ? -30.835 -15.351 0.877 1.00 39.34 72 ARG A CA 1
ATOM 576 C C . ARG A 1 72 ? -30.155 -14.728 -0.339 1.00 39.34 72 ARG A C 1
ATOM 578 O O . ARG A 1 72 ? -29.793 -15.495 -1.229 1.00 39.34 72 ARG A O 1
ATOM 585 N N . PRO A 1 73 ? -30.009 -13.397 -0.415 1.00 42.88 73 PRO A N 1
ATOM 586 C CA . PRO A 1 73 ? -29.391 -12.813 -1.582 1.00 42.88 73 PRO A CA 1
ATOM 587 C C . PRO A 1 73 ? -27.956 -13.322 -1.669 1.00 42.88 73 PRO A C 1
ATOM 589 O O . PRO A 1 73 ? -27.183 -13.176 -0.721 1.00 42.88 73 PRO A O 1
ATOM 592 N N . GLU A 1 74 ? -27.583 -13.877 -2.816 1.00 47.66 74 GLU A N 1
ATOM 593 C CA . GLU A 1 74 ? -26.196 -14.210 -3.168 1.00 47.66 74 GLU A CA 1
ATOM 594 C C . GLU A 1 74 ? -25.407 -12.919 -3.500 1.00 47.66 74 GLU A C 1
ATOM 596 O O . GLU A 1 74 ? -24.556 -12.865 -4.379 1.00 47.66 74 GLU A O 1
ATOM 601 N N . GLN A 1 75 ? -25.681 -11.842 -2.752 1.00 35.97 75 GLN A N 1
ATOM 602 C CA . GLN A 1 75 ? -25.084 -10.507 -2.848 1.00 35.97 75 GLN A CA 1
ATOM 603 C C . GLN A 1 75 ? -23.732 -10.427 -2.115 1.00 35.97 75 GLN A C 1
ATOM 605 O O . GLN A 1 75 ? -23.379 -9.399 -1.547 1.00 35.97 75 GLN A O 1
ATOM 610 N N . LEU A 1 76 ? -22.965 -11.520 -2.119 1.00 43.03 76 LEU A N 1
ATOM 611 C CA . LEU A 1 76 ? -21.604 -11.578 -1.564 1.00 43.03 76 LEU A CA 1
ATOM 612 C C . LEU A 1 76 ? -20.512 -11.512 -2.652 1.00 43.03 76 LEU A C 1
ATOM 614 O O . LEU A 1 76 ? -19.324 -11.534 -2.338 1.00 43.03 76 LEU A O 1
ATOM 618 N N . GLU A 1 77 ? -20.920 -11.373 -3.919 1.00 44.56 77 GLU A N 1
ATOM 619 C CA . GLU A 1 77 ? -20.045 -11.311 -5.102 1.00 44.56 77 GLU A CA 1
ATOM 620 C C . GLU A 1 77 ? -20.081 -9.950 -5.834 1.00 44.56 77 GLU A C 1
ATOM 622 O O . GLU A 1 77 ? -19.274 -9.714 -6.731 1.00 44.56 77 GLU A O 1
ATOM 627 N N . GLN A 1 78 ? -20.950 -9.008 -5.442 1.00 42.34 78 GLN A N 1
ATOM 628 C CA . GLN A 1 78 ? -20.944 -7.641 -5.988 1.00 42.34 78 GLN A CA 1
ATOM 629 C C . GLN A 1 78 ? -19.988 -6.743 -5.192 1.00 42.34 78 GLN A C 1
ATOM 631 O O . GLN A 1 78 ? -20.403 -5.956 -4.346 1.00 42.34 78 GLN A O 1
ATOM 636 N N . LEU A 1 79 ? -18.686 -6.873 -5.466 1.00 41.31 79 LEU A N 1
ATOM 637 C CA . LEU A 1 79 ? -17.725 -5.826 -5.114 1.00 41.31 79 LEU A CA 1
ATOM 638 C C . LEU A 1 79 ? -17.983 -4.578 -5.967 1.00 41.31 79 LEU A C 1
ATOM 640 O O . LEU A 1 79 ? -18.175 -4.692 -7.178 1.00 41.31 79 LEU A O 1
ATOM 644 N N . ASP A 1 80 ? -17.912 -3.398 -5.350 1.00 40.75 80 ASP A N 1
ATOM 645 C CA . ASP A 1 80 ? -18.046 -2.116 -6.045 1.00 40.75 80 ASP A CA 1
ATOM 646 C C . ASP A 1 80 ? -17.080 -2.014 -7.247 1.00 40.75 80 ASP A C 1
ATOM 648 O O . ASP A 1 80 ? -15.863 -2.138 -7.058 1.00 40.75 80 ASP A O 1
ATOM 652 N N . PRO A 1 81 ? -17.556 -1.685 -8.466 1.00 45.53 81 PRO A N 1
ATOM 653 C CA . PRO A 1 81 ? -16.693 -1.498 -9.643 1.00 45.53 81 PRO A CA 1
ATOM 654 C C . PRO A 1 81 ? -15.676 -0.343 -9.534 1.00 45.53 81 PRO A C 1
ATOM 656 O O . PRO A 1 81 ? -14.857 -0.148 -10.432 1.00 45.53 81 PRO A O 1
ATOM 659 N N . VAL A 1 82 ? -15.754 0.462 -8.471 1.00 46.72 82 VAL A N 1
ATOM 660 C CA . VAL A 1 82 ? -15.166 1.807 -8.386 1.00 46.72 82 VAL A CA 1
ATOM 661 C C . VAL A 1 82 ? -13.676 1.805 -8.007 1.00 46.72 82 VAL A C 1
ATOM 663 O O . VAL A 1 82 ? -12.961 2.733 -8.377 1.00 46.72 82 VAL A O 1
ATOM 666 N N . HIS A 1 83 ? -13.154 0.750 -7.368 1.00 59.88 83 HIS A N 1
ATOM 667 C CA . HIS A 1 83 ? -11.741 0.685 -6.940 1.00 59.88 83 HIS A CA 1
ATOM 668 C C . HIS A 1 83 ? -10.860 -0.215 -7.809 1.00 59.88 83 HIS A C 1
ATOM 670 O O . HIS A 1 83 ? -10.163 -1.118 -7.347 1.00 59.88 83 HIS A O 1
ATOM 676 N N . ASN A 1 84 ? -10.849 0.090 -9.106 1.00 75.94 84 ASN A N 1
ATOM 677 C CA . ASN A 1 84 ? -10.059 -0.594 -10.133 1.00 75.94 84 ASN A CA 1
ATOM 678 C C . ASN A 1 84 ? -8.559 -0.202 -10.134 1.00 75.94 84 ASN A C 1
ATOM 680 O O . ASN A 1 84 ? -7.966 -0.013 -11.198 1.00 75.94 84 ASN A O 1
ATOM 684 N N . ARG A 1 85 ? -7.944 -0.043 -8.951 1.00 90.06 85 ARG A N 1
ATOM 685 C CA . ARG A 1 85 ? -6.525 0.328 -8.768 1.00 90.06 85 ARG A CA 1
ATOM 686 C C . ARG A 1 85 ? -6.060 1.497 -9.641 1.00 90.06 85 ARG A C 1
ATOM 688 O O . ARG A 1 85 ? -5.031 1.412 -10.314 1.00 90.06 85 ARG A O 1
ATOM 695 N N . ALA A 1 86 ? -6.869 2.551 -9.717 1.00 93.44 86 ALA A N 1
ATOM 696 C CA . ALA A 1 86 ? -6.766 3.554 -10.774 1.00 93.44 86 ALA A CA 1
ATOM 697 C C . ALA A 1 86 ? -5.409 4.278 -10.786 1.00 93.44 86 ALA A C 1
ATOM 699 O O . ALA A 1 86 ? -4.823 4.469 -11.854 1.00 93.44 86 ALA A O 1
ATOM 700 N N . TYR A 1 87 ? -4.865 4.618 -9.614 1.00 95.25 87 TYR A N 1
ATOM 701 C CA . TYR A 1 87 ? -3.589 5.330 -9.510 1.00 95.25 87 TYR A CA 1
ATOM 702 C C . TYR A 1 87 ? -2.407 4.416 -9.826 1.00 95.25 87 TYR A C 1
ATOM 704 O O . TYR A 1 87 ? -1.445 4.835 -10.472 1.00 95.25 87 TYR A O 1
ATOM 712 N N . LEU A 1 88 ? -2.500 3.145 -9.434 1.00 96.25 88 LEU A N 1
ATOM 713 C CA . LEU A 1 88 ? -1.503 2.131 -9.773 1.00 96.25 88 LEU A CA 1
ATOM 714 C C . LEU A 1 88 ? -1.525 1.810 -11.274 1.00 96.25 88 LEU A C 1
ATOM 716 O O . LEU A 1 88 ? -0.467 1.771 -11.896 1.00 96.25 88 LEU A O 1
ATOM 720 N N . LYS A 1 89 ? -2.707 1.680 -11.890 1.00 96.12 89 LYS A N 1
ATOM 721 C CA . LYS A 1 89 ? -2.852 1.531 -13.349 1.00 96.12 89 LYS A CA 1
ATOM 722 C C . LYS A 1 89 ? -2.267 2.720 -14.105 1.00 96.12 89 LYS A C 1
ATOM 724 O O . LYS A 1 89 ? -1.517 2.513 -15.053 1.00 96.12 89 LYS A O 1
ATOM 729 N N . ALA A 1 90 ? -2.538 3.945 -13.655 1.00 96.81 90 ALA A N 1
ATOM 730 C CA . ALA A 1 90 ? -1.955 5.153 -14.237 1.00 96.81 90 ALA A CA 1
ATOM 731 C C . ALA A 1 90 ? -0.424 5.227 -14.068 1.00 96.81 90 ALA A C 1
ATOM 733 O O . ALA A 1 90 ? 0.260 5.794 -14.919 1.00 96.81 90 ALA A O 1
ATOM 734 N N . PHE A 1 91 ? 0.133 4.648 -12.997 1.00 97.75 91 PHE A N 1
ATOM 735 C CA . PHE A 1 91 ? 1.579 4.497 -12.834 1.00 97.75 91 PHE A CA 1
ATOM 736 C C . PHE A 1 91 ? 2.162 3.462 -13.807 1.00 97.75 91 PHE A C 1
ATOM 738 O O . PHE A 1 91 ? 3.042 3.806 -14.595 1.00 97.75 91 PHE A O 1
ATOM 745 N N . PHE A 1 92 ? 1.668 2.220 -13.786 1.00 97.88 92 PHE A N 1
ATOM 746 C CA . PHE A 1 92 ? 2.208 1.140 -14.619 1.00 97.88 92 PHE A CA 1
ATOM 747 C C . PHE A 1 92 ? 1.992 1.393 -16.120 1.00 97.88 92 PHE A C 1
ATOM 749 O O . PHE A 1 92 ? 2.857 1.057 -16.922 1.00 97.88 92 PHE A O 1
ATOM 756 N N . GLY A 1 93 ? 0.910 2.080 -16.504 1.00 97.12 93 GLY A N 1
ATOM 757 C CA . GLY A 1 93 ? 0.637 2.486 -17.888 1.00 97.12 93 GLY A CA 1
ATOM 758 C C . GLY A 1 93 ? 1.673 3.437 -18.506 1.00 97.12 93 GLY A C 1
ATOM 759 O O . GLY A 1 93 ? 1.683 3.608 -19.721 1.00 97.12 93 GLY A O 1
ATOM 760 N N . LYS A 1 94 ? 2.584 4.019 -17.709 1.00 97.38 94 LYS A N 1
ATOM 761 C CA . LYS A 1 94 ? 3.747 4.774 -18.218 1.00 97.38 94 LYS A CA 1
ATOM 762 C C . LYS A 1 94 ? 4.836 3.878 -18.820 1.00 97.38 94 LYS A C 1
ATOM 764 O O . LYS A 1 94 ? 5.762 4.389 -19.443 1.00 97.38 94 LYS A O 1
ATOM 769 N N . TYR A 1 95 ? 4.730 2.564 -18.637 1.00 97.25 95 TYR A N 1
ATOM 770 C CA . TYR A 1 95 ? 5.712 1.571 -19.053 1.00 97.25 95 TYR A CA 1
ATOM 771 C C . TYR A 1 95 ? 5.061 0.575 -20.030 1.00 97.25 95 TYR A C 1
ATOM 773 O O . TYR A 1 95 ? 4.790 -0.560 -19.651 1.00 97.25 95 TYR A O 1
ATOM 781 N N . PRO A 1 96 ? 4.792 0.964 -21.294 1.00 95.38 96 PRO A N 1
ATOM 782 C CA . PRO A 1 96 ? 3.982 0.170 -22.230 1.00 95.38 96 PRO A CA 1
ATOM 783 C C . PRO A 1 96 ? 4.586 -1.193 -22.608 1.00 95.38 96 PRO A C 1
ATOM 785 O O . PRO A 1 96 ? 3.876 -2.060 -23.104 1.00 95.38 96 PRO A O 1
ATOM 788 N N . LEU A 1 97 ? 5.884 -1.398 -22.362 1.00 94.88 97 LEU A N 1
ATOM 789 C CA . LEU A 1 97 ? 6.566 -2.686 -22.537 1.00 94.88 97 LEU A CA 1
ATOM 790 C C . LEU A 1 97 ? 6.360 -3.650 -21.350 1.00 94.88 97 LEU A C 1
ATOM 792 O O . LEU A 1 97 ? 6.712 -4.823 -21.447 1.00 94.88 97 LEU A O 1
ATOM 796 N N . PHE A 1 98 ? 5.801 -3.180 -20.230 1.00 97.44 98 PHE A N 1
ATOM 797 C CA . PHE A 1 98 ? 5.494 -3.999 -19.062 1.00 97.44 98 PHE A CA 1
ATOM 798 C C . PHE A 1 98 ? 4.008 -4.369 -19.029 1.00 97.44 98 PHE A C 1
ATOM 800 O O . PHE A 1 98 ? 3.136 -3.525 -18.827 1.00 97.44 98 PHE A O 1
ATOM 807 N N . ASN A 1 99 ? 3.716 -5.663 -19.161 1.00 96.50 99 ASN A N 1
ATOM 808 C CA . ASN A 1 99 ? 2.366 -6.184 -18.972 1.00 96.50 99 ASN A CA 1
A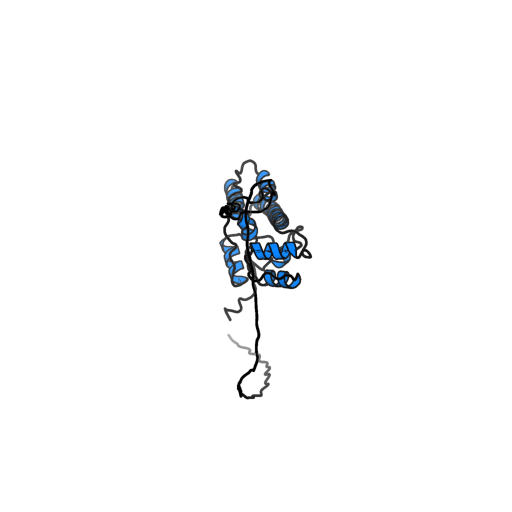TOM 809 C C . ASN A 1 99 ? 2.021 -6.208 -17.470 1.00 96.50 99 ASN A C 1
ATOM 811 O O . ASN A 1 99 ? 2.468 -7.105 -16.753 1.00 96.50 99 ASN A O 1
ATOM 815 N N . TYR A 1 100 ? 1.272 -5.212 -16.990 1.00 96.75 100 TYR A N 1
ATOM 816 C CA . TYR A 1 100 ? 0.835 -5.101 -15.593 1.00 96.75 100 TYR A CA 1
ATOM 817 C C . TYR A 1 100 ? -0.390 -5.974 -15.303 1.00 96.75 100 TYR A C 1
ATOM 819 O O . TYR A 1 100 ? -1.446 -5.806 -15.912 1.00 96.75 100 TYR A O 1
ATOM 827 N N . ASP A 1 101 ? -0.279 -6.849 -14.303 1.00 94.56 101 ASP A N 1
ATOM 828 C CA . ASP A 1 101 ? -1.383 -7.665 -13.811 1.00 94.56 101 ASP A CA 1
ATOM 829 C C . ASP A 1 101 ? -1.950 -7.045 -12.528 1.00 94.56 101 ASP A C 1
ATOM 831 O O . ASP A 1 101 ? -1.438 -7.231 -11.419 1.00 94.56 101 ASP A O 1
ATOM 835 N N . SER A 1 102 ? -3.062 -6.318 -12.669 1.00 93.38 102 SER A N 1
ATOM 836 C CA . SER A 1 102 ? -3.703 -5.654 -11.532 1.00 93.38 102 SER A CA 1
ATOM 837 C C . SER A 1 102 ? -4.253 -6.603 -10.461 1.00 93.38 102 SER A C 1
ATOM 839 O O . SER A 1 102 ? -4.598 -6.103 -9.391 1.00 93.38 102 SER A O 1
ATOM 841 N N . SER A 1 103 ? -4.311 -7.923 -10.706 1.00 91.81 103 SER A N 1
ATOM 842 C CA . SER A 1 103 ? -4.740 -8.941 -9.729 1.00 91.81 103 SER A CA 1
ATOM 843 C C . SER A 1 103 ? -3.656 -9.334 -8.713 1.00 91.81 103 SER A C 1
ATOM 845 O O . SER A 1 103 ? -3.961 -9.933 -7.680 1.00 91.81 103 SER A O 1
ATOM 847 N N . LYS A 1 104 ? -2.383 -9.012 -8.978 1.00 94.31 104 LYS A N 1
ATOM 848 C CA . LYS A 1 104 ? -1.244 -9.420 -8.138 1.00 94.31 104 LYS A CA 1
ATOM 849 C C . LYS A 1 104 ? -0.939 -8.407 -7.028 1.00 94.31 104 LYS A C 1
ATOM 851 O O . LYS A 1 104 ? -1.342 -7.246 -7.129 1.00 94.31 104 LYS A O 1
ATOM 856 N N . PRO A 1 105 ? -0.208 -8.801 -5.966 1.00 95.31 105 PRO A N 1
ATOM 857 C CA . PRO A 1 105 ? 0.293 -7.863 -4.965 1.00 95.31 105 PRO A CA 1
ATOM 858 C C . PRO A 1 105 ? 1.111 -6.743 -5.613 1.00 95.31 105 PRO A C 1
ATOM 860 O O . PRO A 1 105 ? 2.001 -6.995 -6.425 1.00 95.31 105 PRO A O 1
ATOM 863 N N . VAL A 1 106 ? 0.833 -5.494 -5.261 1.00 96.31 106 VAL A N 1
ATOM 864 C CA . VAL A 1 106 ? 1.336 -4.332 -6.007 1.00 96.31 106 VAL A CA 1
ATOM 865 C C . VAL A 1 106 ? 2.867 -4.207 -5.976 1.00 96.31 106 VAL A C 1
ATOM 867 O O . VAL A 1 106 ? 3.492 -3.837 -6.970 1.00 96.31 106 VAL A O 1
ATOM 870 N N . MET A 1 107 ? 3.494 -4.585 -4.860 1.00 96.38 107 MET A N 1
ATOM 871 C CA . MET A 1 107 ? 4.955 -4.599 -4.736 1.00 96.38 107 MET A CA 1
ATOM 872 C C . MET A 1 107 ? 5.613 -5.696 -5.577 1.00 96.38 107 MET A C 1
ATOM 874 O O . MET A 1 107 ? 6.719 -5.489 -6.068 1.00 96.38 107 MET A O 1
ATOM 878 N N . PHE A 1 108 ? 4.937 -6.832 -5.776 1.00 96.38 108 PHE A N 1
ATOM 879 C CA . PHE A 1 108 ? 5.419 -7.898 -6.657 1.00 96.38 108 PHE A CA 1
ATOM 880 C C . PHE A 1 108 ? 5.447 -7.415 -8.114 1.00 96.38 108 PHE A C 1
ATOM 882 O O . PHE A 1 108 ? 6.459 -7.578 -8.790 1.00 96.38 108 PHE A O 1
ATOM 889 N N . GLU A 1 109 ? 4.397 -6.717 -8.558 1.00 97.69 109 GLU A N 1
ATOM 890 C CA . GLU A 1 109 ? 4.349 -6.102 -9.891 1.00 97.69 109 GLU A CA 1
ATOM 891 C C . GLU A 1 109 ? 5.440 -5.039 -10.082 1.00 97.69 109 GLU A C 1
ATOM 893 O O . GLU A 1 109 ? 6.105 -5.024 -11.116 1.00 97.69 109 GLU A O 1
ATOM 898 N N . PHE A 1 110 ? 5.686 -4.189 -9.075 1.00 97.69 110 PHE A N 1
ATOM 899 C CA . PHE A 1 110 ? 6.765 -3.196 -9.134 1.00 97.69 110 PHE A CA 1
ATOM 900 C C . PHE A 1 110 ? 8.148 -3.846 -9.280 1.00 97.69 110 PHE A C 1
ATOM 902 O O . PHE A 1 110 ? 8.971 -3.365 -10.059 1.00 97.69 110 PHE A O 1
ATOM 909 N N . TYR A 1 111 ? 8.422 -4.931 -8.548 1.00 96.69 111 TYR A N 1
ATOM 910 C CA . TYR A 1 111 ? 9.699 -5.637 -8.666 1.00 96.69 111 TYR A CA 1
ATOM 911 C C . TYR A 1 111 ? 9.822 -6.374 -10.004 1.00 96.69 111 TYR A C 1
ATOM 913 O O . TYR A 1 111 ? 10.813 -6.152 -10.690 1.00 96.69 111 TYR A O 1
ATOM 921 N N . ARG A 1 112 ? 8.782 -7.091 -10.462 1.00 97.81 112 ARG A N 1
ATOM 922 C CA . ARG A 1 112 ? 8.774 -7.722 -11.797 1.00 97.81 112 ARG A CA 1
ATOM 923 C C . ARG A 1 112 ? 9.019 -6.711 -12.922 1.00 97.81 112 ARG A C 1
ATOM 925 O O . ARG A 1 112 ? 9.688 -7.034 -13.897 1.00 97.81 112 ARG A O 1
ATOM 932 N N . MET A 1 113 ? 8.495 -5.491 -12.791 1.00 97.94 113 MET A N 1
ATOM 933 C CA . MET A 1 113 ? 8.749 -4.403 -13.738 1.00 97.94 113 MET A CA 1
ATOM 934 C C . MET A 1 113 ? 10.218 -3.964 -13.726 1.00 97.94 113 MET A C 1
ATOM 936 O O . MET A 1 113 ? 10.811 -3.803 -14.788 1.00 97.94 113 MET A O 1
ATOM 940 N N . CYS A 1 114 ? 10.817 -3.797 -12.542 1.00 97.44 114 CYS A N 1
ATOM 941 C CA . CYS A 1 114 ? 12.236 -3.451 -12.421 1.00 97.44 114 CYS A CA 1
ATOM 942 C C . CYS A 1 114 ? 13.130 -4.543 -13.022 1.00 97.44 114 CYS A C 1
ATOM 944 O O . CYS A 1 114 ? 14.039 -4.229 -13.785 1.00 97.44 114 CYS A O 1
ATOM 946 N N . ASP A 1 115 ? 12.841 -5.810 -12.719 1.00 96.62 115 ASP A N 1
ATOM 947 C CA . ASP A 1 115 ? 13.603 -6.961 -13.205 1.00 96.62 115 ASP A CA 1
ATOM 948 C C . ASP A 1 115 ? 13.470 -7.101 -14.734 1.00 96.62 115 ASP A C 1
ATOM 950 O O . ASP A 1 115 ? 14.467 -7.283 -15.430 1.00 96.62 115 ASP A O 1
ATOM 954 N N . GLY A 1 116 ? 12.261 -6.910 -15.280 1.00 96.75 116 GLY A N 1
ATOM 955 C CA . GLY A 1 116 ? 11.995 -6.930 -16.724 1.00 96.75 116 GLY A CA 1
ATOM 956 C C . GLY A 1 116 ? 12.678 -5.811 -17.522 1.00 96.75 116 GLY A C 1
ATOM 957 O O . GLY A 1 116 ? 12.936 -5.989 -18.710 1.00 96.75 116 GLY A O 1
ATOM 958 N N . PHE A 1 117 ? 13.015 -4.685 -16.883 1.00 96.50 117 PHE A N 1
ATOM 959 C CA . PHE A 1 117 ? 13.821 -3.611 -17.478 1.00 96.50 117 PHE A CA 1
ATOM 960 C C . PHE A 1 117 ? 15.316 -3.674 -17.112 1.00 96.50 117 PHE A C 1
ATOM 962 O O . PHE A 1 117 ? 16.070 -2.776 -17.487 1.00 96.50 117 PHE A O 1
ATOM 969 N N . GLY A 1 118 ? 15.761 -4.700 -16.377 1.00 96.44 118 GLY A N 1
ATOM 970 C CA . GLY A 1 118 ? 17.151 -4.819 -15.921 1.00 96.44 118 GLY A CA 1
ATOM 971 C C . GLY A 1 118 ? 17.577 -3.721 -14.938 1.00 96.44 118 GLY A C 1
ATOM 972 O O . GLY A 1 118 ? 18.756 -3.380 -14.853 1.00 96.44 118 GLY A O 1
ATOM 973 N N . TRP A 1 119 ? 16.638 -3.114 -14.208 1.00 96.94 119 TRP A N 1
ATOM 974 C CA . TRP A 1 119 ? 16.955 -2.042 -13.270 1.00 96.94 119 TRP A CA 1
ATOM 975 C C . TRP A 1 119 ? 17.395 -2.589 -11.913 1.00 96.94 119 TRP A C 1
ATOM 977 O O . TRP A 1 119 ? 16.586 -2.825 -11.010 1.00 96.94 119 TRP A O 1
ATOM 987 N N . GLU A 1 120 ? 18.707 -2.725 -11.749 1.00 93.81 120 GLU A N 1
ATOM 988 C CA . GLU A 1 120 ? 19.353 -3.028 -10.470 1.00 93.81 120 GLU A CA 1
ATOM 989 C C . GLU A 1 120 ? 19.073 -1.972 -9.382 1.00 93.81 120 GLU A C 1
ATOM 991 O O . GLU A 1 120 ? 18.459 -0.934 -9.626 1.00 93.81 120 GLU A O 1
ATOM 996 N N . ARG A 1 121 ? 19.493 -2.249 -8.141 1.00 87.81 121 ARG A N 1
ATOM 997 C CA . ARG A 1 121 ? 19.113 -1.464 -6.949 1.00 87.81 121 ARG A CA 1
ATOM 998 C C . ARG A 1 121 ? 19.478 0.017 -7.040 1.00 87.81 121 ARG A C 1
ATOM 1000 O O . ARG A 1 121 ? 18.650 0.838 -6.653 1.00 87.81 121 ARG A O 1
ATOM 1007 N N . ASP A 1 122 ? 20.646 0.316 -7.597 1.00 90.31 122 ASP A N 1
ATOM 1008 C CA . ASP A 1 122 ? 21.218 1.666 -7.662 1.00 90.31 122 ASP A CA 1
ATOM 1009 C C . ASP A 1 122 ? 20.928 2.344 -9.021 1.00 90.31 122 ASP A C 1
ATOM 1011 O O . ASP A 1 122 ? 21.501 3.375 -9.371 1.00 90.31 122 ASP A O 1
ATOM 1015 N N . ASN A 1 123 ? 20.021 1.765 -9.817 1.00 95.44 123 ASN A N 1
ATOM 1016 C CA . ASN A 1 123 ? 19.610 2.313 -11.101 1.00 95.44 123 ASN A CA 1
ATOM 1017 C C . ASN A 1 123 ? 18.719 3.559 -10.913 1.00 95.44 123 ASN A C 1
ATOM 1019 O O . ASN A 1 123 ? 17.642 3.502 -10.312 1.00 95.44 123 ASN A O 1
ATOM 1023 N N . ARG A 1 124 ? 19.138 4.682 -11.505 1.00 95.19 124 ARG A N 1
ATOM 1024 C CA . ARG A 1 124 ? 18.448 5.980 -11.425 1.00 95.19 124 ARG A CA 1
ATOM 1025 C C . ARG A 1 124 ? 17.014 5.966 -11.976 1.00 95.19 124 ARG A C 1
ATOM 1027 O O . ARG A 1 124 ? 16.166 6.710 -11.485 1.00 95.19 124 ARG A O 1
ATOM 1034 N N . GLU A 1 125 ? 16.707 5.131 -12.967 1.00 96.00 125 GLU A N 1
ATOM 1035 C CA . GLU A 1 125 ? 15.339 4.997 -13.484 1.00 96.00 125 GLU A CA 1
ATOM 1036 C C . GLU A 1 125 ? 14.448 4.194 -12.530 1.00 96.00 125 GLU A C 1
ATOM 1038 O O . GLU A 1 125 ? 13.292 4.567 -12.334 1.00 96.00 125 GLU A O 1
ATOM 1043 N N . ARG A 1 126 ? 14.988 3.186 -11.827 1.00 96.38 126 ARG A N 1
ATOM 1044 C CA . ARG A 1 126 ? 14.283 2.517 -10.714 1.00 96.38 126 ARG A CA 1
ATOM 1045 C C . ARG A 1 126 ? 14.016 3.463 -9.554 1.00 96.38 126 ARG A C 1
ATOM 1047 O O . ARG A 1 126 ? 12.937 3.382 -8.973 1.00 96.38 126 ARG A O 1
ATOM 1054 N N . GLU A 1 127 ? 14.950 4.348 -9.217 1.00 94.56 127 GLU A N 1
ATOM 1055 C CA . GLU A 1 127 ? 14.744 5.373 -8.186 1.00 94.56 127 GLU A CA 1
ATOM 1056 C C . GLU A 1 127 ? 13.575 6.303 -8.561 1.00 94.56 127 GLU A C 1
ATOM 1058 O O . GLU A 1 127 ? 12.566 6.345 -7.851 1.00 94.56 127 GLU A O 1
ATOM 1063 N N . LYS A 1 128 ? 13.635 6.932 -9.746 1.00 95.44 128 LYS A N 1
ATOM 1064 C CA . LYS A 1 128 ? 12.543 7.763 -10.290 1.00 95.44 128 LYS A CA 1
ATOM 1065 C C . LYS A 1 128 ? 11.213 7.009 -10.378 1.00 95.44 128 LYS A C 1
ATOM 1067 O O . LYS A 1 128 ? 10.161 7.568 -10.060 1.00 95.44 128 LYS A O 1
ATOM 1072 N N . ALA A 1 129 ? 11.227 5.755 -10.833 1.00 96.44 129 ALA A N 1
ATOM 1073 C CA . ALA A 1 129 ? 10.034 4.916 -10.900 1.00 96.44 129 ALA A CA 1
ATOM 1074 C C . ALA A 1 129 ? 9.472 4.665 -9.496 1.00 96.44 129 ALA A C 1
ATOM 1076 O O . ALA A 1 129 ? 8.261 4.746 -9.295 1.00 96.44 129 ALA A O 1
ATOM 1077 N N . ARG A 1 130 ? 10.335 4.425 -8.500 1.00 95.25 130 ARG A N 1
ATOM 1078 C CA . ARG A 1 130 ? 9.919 4.190 -7.115 1.00 95.25 130 ARG A CA 1
ATOM 1079 C C . ARG A 1 130 ? 9.289 5.426 -6.482 1.00 95.25 130 ARG A C 1
ATOM 1081 O O . ARG A 1 130 ? 8.345 5.264 -5.717 1.00 95.25 130 ARG A O 1
ATOM 1088 N N . ASP A 1 131 ? 9.727 6.635 -6.816 1.00 93.00 131 ASP A N 1
ATOM 1089 C CA . ASP A 1 131 ? 9.106 7.863 -6.299 1.00 93.00 131 ASP A CA 1
ATOM 1090 C C . ASP A 1 131 ? 7.722 8.132 -6.897 1.00 93.00 131 ASP A C 1
ATOM 1092 O O . ASP A 1 131 ? 6.762 8.390 -6.165 1.00 93.00 131 ASP A O 1
ATOM 1096 N N . HIS A 1 132 ? 7.561 7.953 -8.209 1.00 95.19 132 HIS A N 1
ATOM 1097 C CA . HIS A 1 132 ? 6.235 7.986 -8.831 1.00 95.19 132 HIS A CA 1
ATOM 1098 C C . HIS A 1 132 ? 5.315 6.879 -8.291 1.00 95.19 132 HIS A C 1
ATOM 1100 O O . HIS A 1 132 ? 4.126 7.115 -8.071 1.00 95.19 132 HIS A O 1
ATOM 1106 N N . PHE A 1 133 ? 5.864 5.694 -8.018 1.00 96.06 133 PHE A N 1
ATOM 1107 C CA . PHE A 1 133 ? 5.139 4.578 -7.422 1.00 96.06 133 PHE A CA 1
ATOM 1108 C C . PHE A 1 133 ? 4.691 4.866 -5.980 1.00 96.06 133 PHE A C 1
ATOM 1110 O O . PHE A 1 133 ? 3.538 4.606 -5.643 1.00 96.06 133 PHE A O 1
ATOM 1117 N N . LYS A 1 134 ? 5.547 5.470 -5.138 1.00 93.50 134 LYS A N 1
ATOM 1118 C CA . LYS A 1 134 ? 5.173 5.947 -3.790 1.00 93.50 134 LYS A CA 1
ATOM 1119 C C . LYS A 1 134 ? 3.965 6.890 -3.866 1.00 93.50 134 LYS A C 1
ATOM 1121 O O . LYS A 1 134 ? 3.009 6.713 -3.115 1.00 93.50 134 LYS A O 1
ATOM 1126 N N . ASN A 1 135 ? 3.974 7.844 -4.802 1.00 93.50 135 ASN A N 1
ATOM 1127 C CA . ASN A 1 135 ? 2.857 8.774 -5.004 1.00 93.50 135 ASN A CA 1
ATOM 1128 C C . ASN A 1 135 ? 1.569 8.054 -5.436 1.00 93.50 135 ASN A C 1
ATOM 1130 O O . ASN A 1 135 ? 0.485 8.417 -4.981 1.00 93.50 135 ASN A O 1
ATOM 1134 N N . ALA A 1 136 ? 1.667 7.036 -6.295 1.00 95.38 136 ALA A N 1
ATOM 1135 C CA . ALA A 1 136 ? 0.520 6.226 -6.703 1.00 95.38 136 ALA A CA 1
ATOM 1136 C C . ALA A 1 136 ? -0.040 5.393 -5.535 1.00 95.38 136 ALA A C 1
ATOM 1138 O O . ALA A 1 136 ? -1.248 5.387 -5.326 1.00 95.38 136 ALA A O 1
ATOM 1139 N N . MET A 1 137 ? 0.822 4.773 -4.721 1.00 94.88 137 MET A N 1
ATOM 1140 C CA . MET A 1 137 ? 0.433 4.011 -3.524 1.00 94.88 137 MET A CA 1
ATOM 1141 C C . MET A 1 137 ? -0.316 4.858 -2.487 1.00 94.88 137 MET A C 1
ATOM 1143 O O . MET A 1 137 ? -1.291 4.387 -1.902 1.00 94.88 137 MET A O 1
ATOM 1147 N N . VAL A 1 138 ? 0.115 6.104 -2.258 1.00 93.50 138 VAL A N 1
ATOM 1148 C CA . VAL A 1 138 ? -0.561 7.012 -1.314 1.00 93.50 138 VAL A CA 1
ATOM 1149 C C . VAL A 1 138 ? -1.911 7.474 -1.855 1.00 93.50 138 VAL A C 1
ATOM 1151 O O . VAL A 1 138 ? -2.892 7.454 -1.117 1.00 93.50 138 VAL A O 1
ATOM 1154 N N . GLN A 1 139 ? -1.999 7.834 -3.138 1.00 92.81 139 GLN A N 1
ATOM 1155 C CA . GLN A 1 139 ? -3.280 8.198 -3.751 1.00 92.81 139 GLN A CA 1
ATOM 1156 C C . GLN A 1 139 ? -4.260 7.016 -3.789 1.00 92.81 139 GLN A C 1
ATOM 1158 O O . GLN A 1 139 ? -5.438 7.195 -3.493 1.00 92.81 139 GLN A O 1
ATOM 1163 N N . GLU A 1 140 ? -3.778 5.800 -4.062 1.00 93.31 140 GLU A N 1
ATOM 1164 C CA . GLU A 1 140 ? -4.593 4.586 -4.020 1.00 93.31 140 GLU A CA 1
ATOM 1165 C C . GLU A 1 140 ? -5.152 4.344 -2.608 1.00 93.31 140 GLU A C 1
ATOM 1167 O O . GLU A 1 140 ? -6.366 4.217 -2.453 1.00 93.31 140 GLU A O 1
ATOM 1172 N N . PHE A 1 141 ? -4.307 4.401 -1.566 1.00 92.69 141 PHE A N 1
ATOM 1173 C CA . PHE A 1 141 ? -4.754 4.331 -0.167 1.00 92.69 141 PHE A CA 1
ATOM 1174 C C . PHE A 1 141 ? -5.808 5.408 0.148 1.00 92.69 141 PHE A C 1
ATOM 1176 O O . PHE A 1 141 ? -6.887 5.099 0.657 1.00 92.69 141 PHE A O 1
ATOM 1183 N N . ASN A 1 142 ? -5.518 6.663 -0.199 1.00 91.06 142 ASN A N 1
ATOM 1184 C CA . ASN A 1 142 ? -6.393 7.805 0.056 1.00 91.06 142 ASN A CA 1
ATOM 1185 C C . ASN A 1 142 ? -7.743 7.682 -0.664 1.00 91.06 142 ASN A C 1
ATOM 1187 O O . ASN A 1 142 ? -8.762 8.093 -0.118 1.00 91.06 142 ASN A O 1
ATOM 1191 N N . SER A 1 143 ? -7.779 7.093 -1.861 1.00 89.81 143 SER A N 1
ATOM 1192 C CA . SER A 1 143 ? -9.032 6.858 -2.579 1.00 89.81 143 SER A CA 1
ATOM 1193 C C . SER A 1 143 ? -9.872 5.745 -1.941 1.00 89.81 143 SER A C 1
ATOM 1195 O O . SER A 1 143 ? -11.097 5.827 -1.954 1.00 89.81 143 SER A O 1
ATOM 1197 N N . ILE A 1 144 ? -9.230 4.719 -1.369 1.00 88.12 144 ILE A N 1
ATOM 1198 C CA . ILE A 1 144 ? -9.900 3.566 -0.749 1.00 88.12 144 ILE A CA 1
ATOM 1199 C C . ILE A 1 144 ? -10.475 3.908 0.637 1.00 88.12 144 ILE A C 1
ATOM 1201 O O . ILE A 1 144 ? -11.534 3.389 1.007 1.00 88.12 144 ILE A O 1
ATOM 1205 N N . TYR A 1 145 ? -9.759 4.725 1.419 1.00 88.69 145 TYR A N 1
ATOM 1206 C CA . TYR A 1 145 ? -10.058 4.976 2.837 1.00 88.69 145 TYR A CA 1
ATOM 1207 C C . TYR A 1 145 ? -10.422 6.432 3.165 1.00 88.69 145 TYR A C 1
ATOM 1209 O O . TYR A 1 145 ? -10.949 6.683 4.246 1.00 88.69 145 TYR A O 1
ATOM 1217 N N . GLY A 1 146 ? -10.198 7.376 2.248 1.00 88.19 146 GLY A N 1
ATOM 1218 C CA . GLY A 1 146 ? -10.435 8.808 2.448 1.00 88.19 146 GLY A CA 1
ATOM 1219 C C . GLY A 1 146 ? -9.232 9.572 3.019 1.00 88.19 146 GLY A C 1
ATOM 1220 O O . GLY A 1 146 ? -8.295 9.000 3.579 1.00 88.19 146 GLY A O 1
ATOM 1221 N N . THR A 1 147 ? -9.270 10.899 2.873 1.00 87.94 147 THR A N 1
ATOM 1222 C CA . THR A 1 147 ? -8.226 11.846 3.318 1.00 87.94 147 THR A CA 1
ATOM 1223 C C . THR A 1 147 ? -8.624 12.703 4.520 1.00 87.94 147 THR A C 1
ATOM 1225 O O . THR A 1 147 ? -7.772 13.399 5.068 1.00 87.94 147 THR A O 1
ATOM 1228 N N . ASP A 1 148 ? -9.887 12.669 4.938 1.00 88.94 148 ASP A N 1
ATOM 1229 C CA . ASP A 1 148 ? -10.401 13.455 6.060 1.00 88.94 148 ASP A CA 1
ATOM 1230 C C . ASP A 1 148 ? -10.330 12.653 7.368 1.00 88.94 148 ASP A C 1
ATOM 1232 O O . ASP A 1 148 ? -11.118 11.731 7.580 1.00 88.94 148 ASP A O 1
ATOM 1236 N N . ASP A 1 149 ? -9.410 13.008 8.272 1.00 86.19 149 ASP A N 1
ATOM 1237 C CA . ASP A 1 149 ? -9.335 12.382 9.595 1.00 86.19 149 ASP A CA 1
ATOM 1238 C C . ASP A 1 149 ? -10.317 12.937 10.628 1.00 86.19 149 ASP A C 1
ATOM 1240 O O . ASP A 1 149 ? -10.285 12.472 11.771 1.00 86.19 149 ASP A O 1
ATOM 1244 N N . HIS A 1 150 ? -11.207 13.859 10.262 1.00 89.50 150 HIS A N 1
ATOM 1245 C CA . HIS A 1 150 ? -12.382 14.215 11.059 1.00 89.50 150 HIS A CA 1
ATOM 1246 C C . HIS A 1 150 ? -13.614 13.354 10.715 1.00 89.50 150 HIS A C 1
ATOM 1248 O O . HIS A 1 150 ? -14.558 13.296 11.506 1.00 89.50 150 HIS A O 1
ATOM 1254 N N . SER A 1 151 ? -13.589 12.600 9.608 1.00 93.44 151 SER A N 1
ATOM 1255 C CA . SER A 1 151 ? -14.673 11.694 9.213 1.00 93.44 151 SER A CA 1
ATOM 1256 C C . SER A 1 151 ? -14.691 10.405 10.042 1.00 93.44 151 SER A C 1
ATOM 1258 O O . SER A 1 151 ? -13.967 9.445 9.764 1.00 93.44 151 SER A O 1
ATOM 1260 N N . LEU A 1 152 ? -15.584 10.337 11.038 1.00 93.69 152 LEU A N 1
ATOM 1261 C CA . LEU A 1 152 ? -15.855 9.109 11.802 1.00 93.69 152 LEU A CA 1
ATOM 1262 C C . LEU A 1 152 ? -16.188 7.920 10.881 1.00 93.69 152 LEU A C 1
ATOM 1264 O O . LEU A 1 152 ? -15.725 6.808 11.121 1.00 93.69 152 LEU A O 1
ATOM 1268 N N . ALA A 1 153 ? -16.934 8.149 9.796 1.00 93.31 153 ALA A N 1
ATOM 1269 C CA . ALA A 1 153 ? -17.286 7.102 8.838 1.00 93.31 153 ALA A CA 1
ATOM 1270 C C . ALA A 1 153 ? -16.048 6.501 8.145 1.00 93.31 153 ALA A C 1
ATOM 1272 O O . ALA A 1 153 ? -15.961 5.278 8.003 1.00 93.31 153 ALA A O 1
ATOM 1273 N N . ALA A 1 154 ? -15.071 7.335 7.769 1.00 92.12 154 ALA A N 1
ATOM 1274 C CA . ALA A 1 154 ? -13.802 6.885 7.199 1.00 92.12 154 ALA A CA 1
ATOM 1275 C C . ALA A 1 154 ? -13.001 6.050 8.215 1.00 92.12 154 ALA A C 1
ATOM 1277 O O . ALA A 1 154 ? -12.520 4.962 7.890 1.00 92.12 154 ALA A O 1
ATOM 1278 N N . TRP A 1 155 ? -12.934 6.508 9.469 1.00 93.69 155 TRP A N 1
ATOM 1279 C CA . TRP A 1 155 ? -12.288 5.780 10.564 1.00 93.69 155 TRP A CA 1
ATOM 1280 C C . TRP A 1 155 ? -12.926 4.420 10.840 1.00 93.69 155 TRP A C 1
ATOM 1282 O O . TRP A 1 155 ? -12.226 3.409 10.866 1.00 93.69 155 TRP A O 1
ATOM 1292 N N . GLN A 1 156 ? -14.251 4.363 10.984 1.00 93.69 156 GLN A N 1
ATOM 1293 C CA . GLN A 1 156 ? -14.955 3.101 11.192 1.00 93.69 156 GLN A CA 1
ATOM 1294 C C . GLN A 1 156 ? -14.799 2.154 9.991 1.00 93.69 156 GLN A C 1
ATOM 1296 O O . GLN A 1 156 ? -14.649 0.949 10.180 1.00 93.69 156 GLN A O 1
ATOM 1301 N N . ASN A 1 157 ? -14.803 2.667 8.755 1.00 91.56 157 ASN A N 1
ATOM 1302 C CA . ASN A 1 157 ? -14.519 1.871 7.557 1.00 91.56 157 ASN A CA 1
ATOM 1303 C C . ASN A 1 157 ? -13.104 1.265 7.601 1.00 91.56 157 ASN A C 1
ATOM 1305 O O . ASN A 1 157 ? -12.943 0.064 7.387 1.00 91.56 157 ASN A O 1
ATOM 1309 N N . LEU A 1 158 ? -12.090 2.058 7.963 1.00 92.31 158 LEU A N 1
ATOM 1310 C CA . LEU A 1 158 ? -10.725 1.565 8.142 1.00 92.31 158 LEU A CA 1
ATOM 1311 C C . LEU A 1 158 ? -10.650 0.483 9.238 1.00 92.31 158 LEU A C 1
ATOM 1313 O O . LEU A 1 158 ? -10.064 -0.573 9.000 1.00 92.31 158 LEU A O 1
ATOM 1317 N N . CYS A 1 159 ? -11.315 0.672 10.384 1.00 93.06 159 CYS A N 1
ATOM 1318 C CA . CYS A 1 159 ? -11.427 -0.350 11.434 1.00 93.06 159 CYS A CA 1
ATOM 1319 C C . CYS A 1 159 ? -12.070 -1.657 10.926 1.00 93.06 159 CYS A C 1
ATOM 1321 O O . CYS A 1 159 ? -11.568 -2.741 11.232 1.00 93.06 159 CYS A O 1
ATOM 1323 N N . ARG A 1 160 ? -13.137 -1.575 10.110 1.00 91.62 160 ARG A N 1
ATOM 1324 C CA . ARG A 1 160 ? -13.802 -2.747 9.496 1.00 91.62 160 ARG A CA 1
ATOM 1325 C C . ARG A 1 160 ? -12.866 -3.505 8.555 1.00 91.62 160 ARG A C 1
ATOM 1327 O O . ARG A 1 160 ? -12.809 -4.730 8.626 1.00 91.62 160 ARG A O 1
ATOM 1334 N N . VAL A 1 161 ? -12.105 -2.804 7.711 1.00 90.00 161 VAL A N 1
ATOM 1335 C CA . VAL A 1 161 ? -11.176 -3.441 6.755 1.00 90.00 161 VAL A CA 1
ATOM 1336 C C . VAL A 1 161 ? -9.946 -4.032 7.452 1.00 90.00 161 VAL A C 1
ATOM 1338 O O . VAL A 1 161 ? -9.509 -5.124 7.090 1.00 90.00 161 VAL A O 1
ATOM 1341 N N . ILE A 1 162 ? -9.445 -3.381 8.508 1.00 91.69 162 ILE A N 1
ATOM 1342 C CA . ILE A 1 162 ? -8.420 -3.950 9.400 1.00 91.69 162 ILE A CA 1
ATOM 1343 C C . ILE A 1 162 ? -8.974 -5.156 10.197 1.00 91.69 162 ILE A C 1
ATOM 1345 O O . ILE A 1 162 ? -8.196 -5.983 10.664 1.00 91.69 162 ILE A O 1
ATOM 1349 N N . LYS A 1 163 ? -10.303 -5.324 10.285 1.00 91.62 163 LYS A N 1
ATOM 1350 C CA . LYS A 1 163 ? -11.016 -6.361 11.060 1.00 91.62 163 LYS A CA 1
ATOM 1351 C C . LYS A 1 163 ? -10.839 -6.230 12.574 1.00 91.62 163 LYS A C 1
ATOM 1353 O O . LYS A 1 163 ? -10.578 -7.208 13.271 1.00 91.62 163 LYS A O 1
ATOM 1358 N N . LEU A 1 164 ? -10.985 -5.008 13.077 1.00 89.69 164 LEU A N 1
ATOM 1359 C CA . LEU A 1 164 ? -10.996 -4.724 14.512 1.00 89.69 164 LEU A CA 1
ATOM 1360 C C . LEU A 1 164 ? -12.368 -5.058 15.109 1.00 89.69 164 LEU A C 1
ATOM 1362 O O . LEU A 1 164 ? -13.401 -4.788 14.495 1.00 89.69 164 LEU A O 1
ATOM 1366 N N . ALA A 1 165 ? -12.361 -5.665 16.297 1.00 88.44 165 ALA A N 1
ATOM 1367 C CA . ALA A 1 165 ? -13.564 -5.876 17.098 1.00 88.44 165 ALA A CA 1
ATOM 1368 C C . ALA A 1 165 ? -14.033 -4.556 17.734 1.00 88.44 165 ALA A C 1
ATOM 1370 O O . ALA A 1 165 ? -13.256 -3.604 17.818 1.00 88.44 165 ALA A O 1
ATOM 1371 N N . ASP A 1 166 ? -15.293 -4.526 18.177 1.00 90.56 166 ASP A N 1
ATOM 1372 C CA . ASP A 1 166 ? -15.878 -3.467 19.013 1.00 90.56 166 ASP A CA 1
ATOM 1373 C C . ASP A 1 166 ? -15.592 -2.042 18.503 1.00 90.56 166 ASP A C 1
ATOM 1375 O O . ASP A 1 166 ? -15.075 -1.181 19.214 1.00 90.56 166 ASP A O 1
ATOM 1379 N N . ILE A 1 167 ? -15.903 -1.816 17.221 1.00 93.25 167 ILE A N 1
ATOM 1380 C CA . ILE A 1 167 ? -15.633 -0.557 16.515 1.00 93.25 167 ILE A CA 1
ATOM 1381 C C . ILE A 1 167 ? -16.382 0.599 17.203 1.00 93.25 167 ILE A C 1
ATOM 1383 O O . ILE A 1 167 ? -17.613 0.573 17.214 1.00 93.25 167 ILE A O 1
ATOM 1387 N N . PRO A 1 168 ? -15.681 1.619 17.737 1.00 93.19 168 PRO A N 1
ATOM 1388 C CA . PRO A 1 168 ? -16.323 2.701 18.477 1.00 93.19 168 PRO A CA 1
ATOM 1389 C C . PRO A 1 168 ? -17.180 3.630 17.609 1.00 93.19 168 PRO A C 1
ATOM 1391 O O . PRO A 1 168 ? -16.889 3.862 16.434 1.00 93.19 168 PRO A O 1
ATOM 1394 N N . ASP A 1 169 ? -18.160 4.275 18.239 1.00 94.56 169 ASP A N 1
ATOM 1395 C CA . ASP A 1 169 ? -18.923 5.395 17.666 1.00 94.56 169 ASP A CA 1
ATOM 1396 C C . ASP A 1 169 ? -18.310 6.774 17.993 1.00 94.56 169 ASP A C 1
ATOM 1398 O O . ASP A 1 169 ? -18.892 7.815 17.698 1.00 94.56 169 ASP A O 1
ATOM 1402 N N . GLU A 1 170 ? -17.103 6.796 18.569 1.00 94.75 170 GLU A N 1
ATOM 1403 C CA . GLU A 1 170 ? -16.338 8.014 18.848 1.00 94.75 170 GLU A CA 1
ATOM 1404 C C . GLU A 1 170 ? -15.072 8.100 17.981 1.00 94.75 170 GLU A C 1
ATOM 1406 O O . GLU A 1 170 ? -14.323 7.131 17.809 1.00 94.75 170 GLU A O 1
ATOM 1411 N N . LEU A 1 171 ? -14.810 9.303 17.462 1.00 93.19 171 LEU A N 1
ATOM 1412 C CA . LEU A 1 171 ? -13.706 9.599 16.551 1.00 93.19 171 LEU A CA 1
ATOM 1413 C C . LEU A 1 171 ? -12.327 9.324 17.172 1.00 93.19 171 LEU A C 1
ATOM 1415 O O . LEU A 1 171 ? -11.501 8.650 16.553 1.00 93.19 171 LEU A O 1
ATOM 1419 N N . GLU A 1 172 ? -12.066 9.816 18.388 1.00 92.56 172 GLU A N 1
ATOM 1420 C CA . GLU A 1 172 ? -10.753 9.632 19.024 1.00 92.56 172 GLU A CA 1
ATOM 1421 C C . GLU A 1 172 ? -10.540 8.188 19.493 1.00 92.56 172 GLU A C 1
ATOM 1423 O O . GLU A 1 172 ? -9.434 7.663 19.371 1.00 92.56 172 GLU A O 1
ATOM 1428 N N . ALA A 1 173 ? -11.606 7.493 19.902 1.00 93.62 173 ALA A N 1
ATOM 1429 C CA . ALA A 1 173 ? -11.551 6.063 20.190 1.00 93.62 173 ALA A CA 1
ATOM 1430 C C . ALA A 1 173 ? -11.178 5.243 18.939 1.00 93.62 173 ALA A C 1
ATOM 1432 O O . ALA A 1 173 ? -10.299 4.384 19.014 1.00 93.62 173 ALA A O 1
ATOM 1433 N N . CYS A 1 174 ? -11.750 5.549 17.765 1.00 93.75 174 CYS A N 1
ATOM 1434 C CA . CYS A 1 174 ? -11.344 4.908 16.508 1.00 93.75 174 CYS A CA 1
ATOM 1435 C C . CYS A 1 174 ? -9.884 5.213 16.136 1.00 93.75 174 CYS A C 1
ATOM 1437 O O . CYS A 1 174 ? -9.134 4.304 15.778 1.00 93.75 174 CYS A O 1
ATOM 1439 N N . ARG A 1 175 ? -9.453 6.478 16.253 1.00 91.75 175 ARG A N 1
ATOM 1440 C CA . ARG A 1 175 ? -8.056 6.887 16.012 1.00 91.75 175 ARG A CA 1
ATOM 1441 C C . ARG A 1 175 ? -7.086 6.134 16.921 1.00 91.75 175 ARG A C 1
ATOM 1443 O O . ARG A 1 175 ? -6.048 5.664 16.455 1.00 91.75 175 ARG A O 1
ATOM 1450 N N . GLN A 1 176 ? -7.421 5.993 18.202 1.00 91.44 176 GLN A N 1
ATOM 1451 C CA . GLN A 1 176 ? -6.610 5.268 19.177 1.00 91.44 176 GLN A CA 1
ATOM 1452 C C . GLN A 1 176 ? -6.570 3.761 18.889 1.00 91.44 176 GLN A C 1
ATOM 1454 O O . GLN A 1 176 ? -5.504 3.151 18.981 1.00 91.44 176 GLN A O 1
ATOM 1459 N N . LEU A 1 177 ? -7.699 3.177 18.478 1.00 92.31 177 LEU A N 1
ATOM 1460 C CA . LEU A 1 177 ? -7.796 1.771 18.092 1.00 92.31 177 LEU A CA 1
ATOM 1461 C C . LEU A 1 177 ? -6.975 1.463 16.827 1.00 92.31 177 LEU A C 1
ATOM 1463 O O . LEU A 1 177 ? -6.303 0.442 16.775 1.00 92.31 177 LEU A O 1
ATOM 1467 N N . VAL A 1 178 ? -6.933 2.360 15.836 1.00 92.31 178 VAL A N 1
ATOM 1468 C CA . VAL A 1 178 ? -6.038 2.199 14.674 1.00 92.31 178 VAL A CA 1
ATOM 1469 C C . VAL A 1 178 ? -4.566 2.401 15.065 1.00 92.31 178 VAL A C 1
ATOM 1471 O O . VAL A 1 178 ? -3.707 1.626 14.636 1.00 92.31 178 VAL A O 1
ATOM 1474 N N . ARG A 1 179 ? -4.248 3.387 15.918 1.00 90.50 179 ARG A N 1
ATOM 1475 C CA . ARG A 1 179 ? -2.877 3.627 16.420 1.00 90.50 179 ARG A CA 1
ATOM 1476 C C . ARG A 1 179 ? -2.295 2.446 17.203 1.00 90.50 179 ARG A C 1
ATOM 1478 O O . ARG A 1 179 ? -1.087 2.240 17.133 1.00 90.50 179 ARG A O 1
ATOM 1485 N N . SER A 1 180 ? -3.107 1.676 17.929 1.00 91.06 180 SER A N 1
ATOM 1486 C CA . SER A 1 180 ? -2.627 0.516 18.699 1.00 91.06 180 SER A CA 1
ATOM 1487 C C . SER A 1 180 ? -2.318 -0.717 17.838 1.00 91.06 180 SER A C 1
ATOM 1489 O O . SER A 1 180 ? -1.645 -1.638 18.303 1.00 91.06 180 SER A O 1
ATOM 1491 N N . THR A 1 181 ? -2.761 -0.738 16.576 1.00 92.88 181 THR A N 1
ATOM 1492 C CA . THR A 1 181 ? -2.466 -1.830 15.637 1.00 92.88 181 THR A CA 1
ATOM 1493 C C . THR A 1 181 ? -1.086 -1.691 14.999 1.00 92.88 181 THR A C 1
ATOM 1495 O O . THR A 1 181 ? -0.550 -0.591 14.834 1.00 92.88 181 THR A O 1
ATOM 1498 N N . HIS A 1 182 ? -0.527 -2.819 14.563 1.00 94.81 182 HIS A N 1
ATOM 1499 C CA . HIS A 1 182 ? 0.627 -2.851 13.671 1.00 94.81 182 HIS A CA 1
ATOM 1500 C C . HIS A 1 182 ? 0.241 -3.684 12.450 1.00 94.81 182 HIS A C 1
ATOM 1502 O O . HIS A 1 182 ? 0.091 -4.899 12.541 1.00 94.81 182 HIS A O 1
ATOM 1508 N N . VAL A 1 183 ? 0.052 -3.024 11.313 1.00 95.88 183 VAL A N 1
ATOM 1509 C CA . VAL A 1 183 ? -0.347 -3.631 10.038 1.00 95.88 183 VAL A CA 1
ATOM 1510 C C . VAL A 1 183 ? 0.505 -3.041 8.920 1.00 95.88 183 VAL A C 1
ATOM 1512 O O . VAL A 1 183 ? 0.936 -1.890 9.009 1.00 95.88 183 VAL A O 1
ATOM 1515 N N . ASN A 1 184 ? 0.779 -3.812 7.868 1.00 96.44 184 ASN A N 1
ATOM 1516 C CA . ASN A 1 184 ? 1.507 -3.286 6.717 1.00 96.44 184 ASN A CA 1
ATOM 1517 C C . ASN A 1 184 ? 0.530 -2.587 5.752 1.00 96.44 184 ASN A C 1
ATOM 1519 O O . ASN A 1 184 ? -0.479 -3.155 5.340 1.00 96.44 184 ASN A O 1
ATOM 1523 N N . ILE A 1 185 ? 0.830 -1.338 5.390 1.00 95.50 185 ILE A N 1
ATOM 1524 C CA . ILE A 1 185 ? -0.074 -0.487 4.598 1.00 95.50 185 ILE A CA 1
ATOM 1525 C C . ILE A 1 185 ? -0.137 -0.936 3.127 1.00 95.50 185 ILE A C 1
ATOM 1527 O O . ILE A 1 185 ? -1.175 -0.783 2.488 1.00 95.50 185 ILE A O 1
ATOM 1531 N N . VAL A 1 186 ? 0.921 -1.562 2.594 1.00 95.81 186 VAL A N 1
ATOM 1532 C CA . VAL A 1 186 ? 0.868 -2.202 1.267 1.00 95.81 186 VAL A CA 1
ATOM 1533 C C . VAL A 1 186 ? -0.160 -3.330 1.281 1.00 95.81 186 VAL A C 1
ATOM 1535 O O . VAL A 1 186 ? -0.995 -3.397 0.385 1.00 95.81 186 VAL A O 1
ATOM 1538 N N . ASP A 1 187 ? -0.172 -4.155 2.332 1.00 95.69 187 ASP A N 1
ATOM 1539 C CA . ASP A 1 187 ? -1.155 -5.233 2.469 1.00 95.69 187 ASP A CA 1
ATOM 1540 C C . ASP A 1 187 ? -2.594 -4.700 2.606 1.00 95.69 187 ASP A C 1
ATOM 1542 O O . ASP A 1 187 ? -3.518 -5.316 2.078 1.00 95.69 187 ASP A O 1
ATOM 1546 N N . LEU A 1 188 ? -2.805 -3.526 3.218 1.00 93.81 188 LEU A N 1
ATOM 1547 C CA . LEU A 1 188 ? -4.116 -2.849 3.235 1.00 93.81 188 LEU A CA 1
ATOM 1548 C C . LEU A 1 188 ? -4.573 -2.370 1.848 1.00 93.81 188 LEU A C 1
ATOM 1550 O O . LEU A 1 188 ? -5.771 -2.393 1.564 1.00 93.81 188 LEU A O 1
ATOM 1554 N N . VAL A 1 189 ? -3.651 -1.936 0.984 1.00 93.56 189 VAL A N 1
ATOM 1555 C CA . VAL A 1 189 ? -3.948 -1.606 -0.425 1.00 93.56 189 VAL A CA 1
ATOM 1556 C C . VAL A 1 189 ? -4.161 -2.885 -1.250 1.00 93.56 189 VAL A C 1
ATOM 1558 O O . VAL A 1 189 ? -5.003 -2.923 -2.150 1.00 93.56 189 VAL A O 1
ATOM 1561 N N . ASP A 1 190 ? -3.450 -3.969 -0.926 1.00 93.62 190 ASP A N 1
ATOM 1562 C CA . ASP A 1 190 ? -3.585 -5.261 -1.602 1.00 93.62 190 ASP A CA 1
ATOM 1563 C C . ASP A 1 190 ? -4.873 -6.024 -1.230 1.00 93.62 190 ASP A C 1
ATOM 1565 O O . ASP A 1 190 ? -5.465 -6.658 -2.104 1.00 93.62 190 ASP A O 1
ATOM 1569 N N . THR A 1 191 ? -5.353 -5.906 0.016 1.00 90.06 191 THR A N 1
ATOM 1570 C CA . THR A 1 191 ? -6.468 -6.685 0.608 1.00 90.06 191 THR A CA 1
ATOM 1571 C C . THR A 1 191 ? -7.721 -6.760 -0.278 1.00 90.06 191 THR A C 1
ATOM 1573 O O . THR A 1 191 ? -8.317 -7.830 -0.413 1.00 90.06 191 THR A O 1
ATOM 1576 N N . ARG A 1 192 ? -8.138 -5.648 -0.908 1.00 84.88 192 ARG A N 1
ATOM 1577 C CA . ARG A 1 192 ? -9.355 -5.618 -1.750 1.00 84.88 192 ARG A CA 1
ATOM 1578 C C . ARG A 1 192 ? -9.252 -6.504 -2.993 1.00 84.88 192 ARG A C 1
ATOM 1580 O O . ARG A 1 192 ? -10.257 -7.066 -3.418 1.00 84.88 192 ARG A O 1
ATOM 1587 N N . VAL A 1 193 ? -8.053 -6.627 -3.559 1.00 88.38 193 VAL A N 1
ATOM 1588 C CA . VAL A 1 193 ? -7.796 -7.397 -4.783 1.00 88.38 193 VAL A CA 1
ATOM 1589 C C . VAL A 1 193 ? -7.418 -8.835 -4.459 1.00 88.38 193 VAL A C 1
ATOM 1591 O O . VAL A 1 193 ? -7.977 -9.759 -5.039 1.00 88.38 193 VAL A O 1
ATOM 1594 N N . THR A 1 194 ? -6.505 -9.040 -3.509 1.00 88.38 194 THR A N 1
ATOM 1595 C CA . THR A 1 194 ? -6.035 -10.385 -3.145 1.00 88.38 194 THR A CA 1
ATOM 1596 C C . THR A 1 194 ? -7.074 -11.184 -2.361 1.00 88.38 194 THR A C 1
ATOM 1598 O O . THR A 1 194 ? -6.934 -12.396 -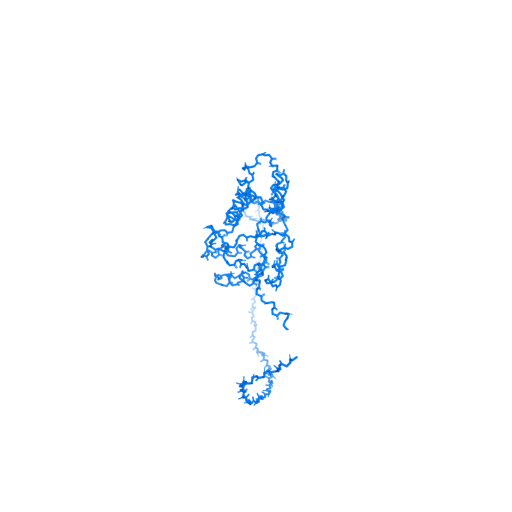2.241 1.00 88.38 194 THR A O 1
ATOM 1601 N N . ARG A 1 195 ? -8.088 -10.510 -1.790 1.00 88.69 195 ARG A N 1
ATOM 1602 C CA . ARG A 1 195 ? -9.043 -11.031 -0.788 1.00 88.69 195 ARG A CA 1
ATOM 1603 C C . ARG A 1 195 ? -8.382 -11.545 0.503 1.00 88.69 195 ARG A C 1
ATOM 1605 O O . ARG A 1 195 ? -9.087 -11.981 1.416 1.00 88.69 195 ARG A O 1
ATOM 1612 N N . THR A 1 196 ? -7.057 -11.458 0.618 1.00 89.69 196 THR A N 1
ATOM 1613 C CA . THR A 1 196 ? -6.291 -11.875 1.793 1.00 89.69 196 THR A CA 1
ATOM 1614 C C . THR A 1 196 ? -6.453 -10.834 2.901 1.00 89.69 196 THR A C 1
ATOM 1616 O O . THR A 1 196 ? -6.158 -9.663 2.663 1.00 89.69 196 THR A O 1
ATOM 1619 N N . PRO A 1 197 ? -6.897 -11.215 4.114 1.00 90.56 197 PRO A N 1
ATOM 1620 C CA . PRO A 1 197 ? -6.957 -10.297 5.248 1.00 90.56 197 PRO A CA 1
ATOM 1621 C C . PRO A 1 197 ? -5.571 -9.755 5.609 1.00 90.56 197 PRO A C 1
ATOM 1623 O O . PRO A 1 197 ? -4.585 -10.488 5.542 1.00 90.56 197 PRO A O 1
ATOM 1626 N N . VAL A 1 198 ? -5.501 -8.501 6.056 1.00 94.00 198 VAL A N 1
ATOM 1627 C CA . VAL A 1 198 ? -4.245 -7.917 6.540 1.00 94.00 198 VAL A CA 1
ATOM 1628 C C . VAL A 1 198 ? -3.715 -8.662 7.772 1.00 94.00 198 VAL A C 1
ATOM 1630 O O . VAL A 1 198 ? -4.463 -8.983 8.699 1.00 94.00 198 VAL A O 1
ATOM 1633 N N . THR A 1 199 ? -2.408 -8.922 7.797 1.00 95.25 199 THR A N 1
ATOM 1634 C CA . THR A 1 199 ? -1.736 -9.525 8.953 1.00 95.25 199 THR A CA 1
ATOM 1635 C C . THR A 1 199 ? -1.601 -8.508 10.082 1.00 95.25 199 THR A C 1
ATOM 1637 O O . THR A 1 199 ? -1.037 -7.429 9.894 1.00 95.25 199 THR A O 1
ATOM 1640 N N . HIS A 1 200 ? -2.066 -8.886 11.272 1.00 95.62 200 HIS A N 1
ATOM 1641 C CA . HIS A 1 200 ? -1.843 -8.142 12.511 1.00 95.62 200 HIS A CA 1
ATOM 1642 C C . HIS A 1 200 ? -0.519 -8.557 13.138 1.00 95.62 200 HIS A C 1
ATOM 1644 O O . HIS A 1 200 ? -0.331 -9.716 13.510 1.00 95.62 200 HIS A O 1
ATOM 1650 N N . PHE A 1 201 ? 0.398 -7.607 13.278 1.00 95.69 201 PHE A N 1
ATOM 1651 C CA . PHE A 1 201 ? 1.680 -7.825 13.930 1.00 95.69 201 PHE A CA 1
ATOM 1652 C C . PHE A 1 201 ? 1.588 -7.459 15.417 1.00 95.69 201 PHE A C 1
ATOM 1654 O O . PHE A 1 201 ? 1.012 -6.430 15.779 1.00 95.69 201 PHE A O 1
ATOM 1661 N N . PRO A 1 202 ? 2.177 -8.264 16.315 1.00 94.12 202 PRO A N 1
ATOM 1662 C CA . PRO A 1 202 ? 2.042 -8.045 17.751 1.00 94.12 202 PRO A CA 1
ATOM 1663 C C . PRO A 1 202 ? 2.967 -6.939 18.296 1.00 94.12 202 PRO A C 1
ATOM 1665 O O . PRO A 1 202 ? 2.911 -6.635 19.484 1.00 94.12 202 PRO A O 1
ATOM 1668 N N . SER A 1 203 ? 3.840 -6.365 17.462 1.00 93.88 203 SER A N 1
ATOM 1669 C CA . SER A 1 203 ? 4.681 -5.209 17.788 1.00 93.88 203 SER A CA 1
ATOM 1670 C C . SER A 1 203 ? 5.181 -4.507 16.522 1.00 93.88 203 SER A C 1
ATOM 1672 O O . SER A 1 203 ? 5.243 -5.107 15.444 1.00 93.88 203 SER A O 1
ATOM 1674 N N . GLU A 1 204 ? 5.605 -3.248 16.662 1.00 92.62 204 GLU A N 1
ATOM 1675 C CA . GLU A 1 204 ? 6.264 -2.483 15.595 1.00 92.62 204 GLU A CA 1
ATOM 1676 C C . GLU A 1 204 ? 7.526 -3.193 15.073 1.00 92.62 204 GLU A C 1
ATOM 1678 O O . GLU A 1 204 ? 7.776 -3.210 13.870 1.00 92.62 204 GLU A O 1
ATOM 1683 N N . HIS A 1 205 ? 8.270 -3.875 15.951 1.00 94.19 205 HIS A N 1
ATOM 1684 C CA . HIS A 1 205 ? 9.437 -4.676 15.578 1.00 94.19 205 HIS A CA 1
ATOM 1685 C C . HIS A 1 205 ? 9.074 -5.879 14.686 1.00 94.19 205 HIS A C 1
ATOM 1687 O O . HIS A 1 205 ? 9.769 -6.158 13.710 1.00 94.19 205 HIS A O 1
ATOM 1693 N N . ALA A 1 206 ? 7.963 -6.571 14.967 1.00 96.00 206 ALA A N 1
ATOM 1694 C CA . ALA A 1 206 ? 7.488 -7.670 14.123 1.00 96.00 206 ALA A CA 1
ATOM 1695 C C . ALA A 1 206 ? 7.014 -7.176 12.740 1.00 96.00 206 ALA A C 1
ATOM 1697 O O . ALA A 1 206 ? 7.331 -7.795 11.723 1.00 96.00 206 ALA A O 1
ATOM 1698 N N . LEU A 1 207 ? 6.324 -6.029 12.694 1.00 96.50 207 LEU A N 1
ATOM 1699 C CA . LEU A 1 207 ? 5.950 -5.358 11.443 1.00 96.50 207 LEU A CA 1
ATOM 1700 C C . LEU A 1 207 ? 7.184 -4.900 10.647 1.00 96.50 207 LEU A C 1
ATOM 1702 O O . LEU A 1 207 ? 7.224 -5.073 9.427 1.00 96.50 207 LEU A O 1
ATOM 1706 N N . SER A 1 208 ? 8.192 -4.340 11.321 1.00 95.75 208 SER A N 1
ATOM 1707 C CA . SER A 1 208 ? 9.477 -3.954 10.727 1.00 95.75 208 SER A CA 1
ATOM 1708 C C . SER A 1 208 ? 10.158 -5.156 10.072 1.00 95.75 208 SER A C 1
ATOM 1710 O O . SER A 1 208 ? 10.440 -5.113 8.874 1.00 95.75 208 SER A O 1
ATOM 1712 N N . ALA A 1 209 ? 10.339 -6.257 10.810 1.00 96.44 209 ALA A N 1
ATOM 1713 C CA . ALA A 1 209 ? 10.959 -7.475 10.294 1.00 96.44 209 ALA A CA 1
ATOM 1714 C C . ALA A 1 209 ? 10.238 -7.998 9.039 1.00 96.44 209 ALA A C 1
ATOM 1716 O O . ALA A 1 209 ? 10.870 -8.171 7.999 1.00 96.44 209 ALA A O 1
ATOM 1717 N N . TYR A 1 210 ? 8.909 -8.148 9.096 1.00 97.38 210 TYR A N 1
ATOM 1718 C CA . TYR A 1 210 ? 8.101 -8.549 7.940 1.00 97.38 210 TYR A CA 1
ATOM 1719 C C . TYR A 1 210 ? 8.267 -7.602 6.742 1.00 97.38 210 TYR A C 1
ATOM 1721 O O . TYR A 1 210 ? 8.460 -8.052 5.611 1.00 97.38 210 TYR A O 1
ATOM 1729 N N . THR A 1 211 ? 8.224 -6.291 6.981 1.00 96.50 211 THR A N 1
ATOM 1730 C CA . THR A 1 211 ? 8.320 -5.271 5.927 1.00 96.50 211 THR A CA 1
ATOM 1731 C C . THR A 1 211 ? 9.686 -5.297 5.241 1.00 96.50 211 THR A C 1
ATOM 1733 O O . THR A 1 211 ? 9.752 -5.233 4.014 1.00 96.50 211 THR A O 1
ATOM 1736 N N . ARG A 1 212 ? 10.768 -5.463 6.014 1.00 95.31 212 ARG A N 1
ATOM 1737 C CA . ARG A 1 212 ? 12.144 -5.575 5.507 1.00 95.31 212 ARG A CA 1
ATOM 1738 C C . ARG A 1 212 ? 12.346 -6.871 4.714 1.00 95.31 212 ARG A C 1
ATOM 1740 O O . ARG A 1 212 ? 12.866 -6.820 3.606 1.00 95.31 212 ARG A O 1
ATOM 1747 N N . THR A 1 213 ? 11.879 -8.012 5.230 1.00 95.69 213 THR A N 1
ATOM 1748 C CA . THR A 1 213 ? 12.000 -9.323 4.560 1.00 95.69 213 THR A CA 1
ATOM 1749 C C . THR A 1 213 ? 11.180 -9.416 3.271 1.00 95.69 213 THR A C 1
ATOM 1751 O O . THR A 1 213 ? 11.636 -10.018 2.305 1.00 95.69 213 THR A O 1
ATOM 1754 N N . THR A 1 214 ? 9.985 -8.819 3.224 1.00 95.19 214 THR A N 1
ATOM 1755 C CA . THR A 1 214 ? 9.114 -8.848 2.029 1.00 95.19 214 THR A CA 1
ATOM 1756 C C . THR A 1 214 ? 9.343 -7.686 1.060 1.00 95.19 214 THR A C 1
ATOM 1758 O O . THR A 1 214 ? 8.770 -7.673 -0.028 1.00 95.19 214 THR A O 1
ATOM 1761 N N . GLY A 1 215 ? 10.123 -6.674 1.451 1.00 93.88 215 GLY A N 1
ATOM 1762 C CA . GLY A 1 215 ? 10.299 -5.440 0.683 1.00 93.88 215 GLY A CA 1
ATOM 1763 C C . GLY A 1 215 ? 9.040 -4.564 0.580 1.00 93.88 215 GLY A C 1
ATOM 1764 O O . GLY A 1 215 ? 9.023 -3.626 -0.220 1.00 93.88 215 GLY A O 1
ATOM 1765 N N . LYS A 1 216 ? 7.984 -4.829 1.368 1.00 95.38 216 LYS A N 1
ATOM 1766 C CA . LYS A 1 216 ? 6.676 -4.139 1.308 1.00 95.38 216 LYS A CA 1
ATOM 1767 C C . LYS A 1 216 ? 6.684 -2.752 1.961 1.00 95.38 216 LYS A C 1
ATOM 1769 O O . LYS A 1 216 ? 5.897 -2.447 2.857 1.00 95.38 216 LYS A O 1
ATOM 1774 N N . TYR A 1 217 ? 7.604 -1.908 1.517 1.00 93.00 217 TYR A N 1
ATOM 1775 C CA . TYR A 1 217 ? 7.798 -0.557 2.023 1.00 93.00 217 TYR A CA 1
ATOM 1776 C C . TYR A 1 217 ? 6.714 0.404 1.537 1.00 93.00 217 TYR A C 1
ATOM 1778 O O . TYR A 1 217 ? 6.602 0.670 0.342 1.00 93.00 217 TYR A O 1
ATOM 1786 N N . PHE A 1 218 ? 5.989 0.995 2.484 1.00 91.81 218 PHE A N 1
ATOM 1787 C CA . PHE A 1 218 ? 5.101 2.125 2.233 1.00 91.81 218 PHE A CA 1
ATOM 1788 C C . PHE A 1 218 ? 5.836 3.451 2.534 1.00 91.81 218 PHE A C 1
ATOM 1790 O O . PHE A 1 218 ? 6.600 3.499 3.503 1.00 91.81 218 PHE A O 1
ATOM 1797 N N . PRO A 1 219 ? 5.667 4.525 1.736 1.00 86.50 219 PRO A N 1
ATOM 1798 C CA . PRO A 1 219 ? 6.320 5.812 1.994 1.00 86.50 219 PRO A CA 1
ATOM 1799 C C . PRO A 1 219 ? 5.897 6.427 3.338 1.00 86.50 219 PRO A C 1
ATOM 1801 O O . PRO A 1 219 ? 4.713 6.641 3.582 1.00 86.50 219 PRO A O 1
ATOM 1804 N N . LYS A 1 220 ? 6.881 6.759 4.186 1.00 78.25 220 LYS A N 1
ATOM 1805 C CA . LYS A 1 220 ? 6.664 7.507 5.439 1.00 78.25 220 LYS A CA 1
ATOM 1806 C C . LYS A 1 220 ? 6.359 8.985 5.178 1.00 78.25 220 LYS A C 1
ATOM 1808 O O . LYS A 1 220 ? 5.515 9.572 5.842 1.00 78.25 220 LYS A O 1
ATOM 1813 N N . GLU A 1 221 ? 7.053 9.568 4.209 1.00 74.88 221 GLU A N 1
ATOM 1814 C CA . GLU A 1 221 ? 6.962 10.978 3.842 1.00 74.88 221 GLU A CA 1
ATOM 1815 C C . GLU A 1 221 ? 6.463 11.077 2.400 1.00 74.88 221 GLU A C 1
ATOM 1817 O O . GLU A 1 221 ? 6.986 10.421 1.495 1.00 74.88 221 GLU A O 1
ATOM 1822 N N . ASN A 1 222 ? 5.393 11.845 2.196 1.00 69.69 222 ASN A N 1
ATOM 1823 C CA . ASN A 1 222 ? 4.786 12.064 0.890 1.00 69.69 222 ASN A CA 1
ATOM 1824 C C . ASN A 1 222 ? 3.917 13.331 0.919 1.00 69.69 222 ASN A C 1
ATOM 1826 O O . ASN A 1 222 ? 3.249 13.578 1.920 1.00 69.69 222 ASN A O 1
ATOM 1830 N N . ALA A 1 223 ? 3.855 14.089 -0.178 1.00 59.53 223 ALA A N 1
ATOM 1831 C CA . ALA A 1 223 ? 2.996 15.277 -0.271 1.00 59.53 223 ALA A CA 1
ATOM 1832 C C . ALA A 1 223 ? 1.497 14.955 -0.093 1.00 59.53 223 ALA A C 1
ATOM 1834 O O . ALA A 1 223 ? 0.735 15.792 0.381 1.00 59.53 223 ALA A O 1
ATOM 1835 N N . TYR A 1 224 ? 1.081 13.727 -0.421 1.00 60.44 224 TYR A N 1
ATOM 1836 C CA . TYR A 1 224 ? -0.288 13.241 -0.247 1.00 60.44 224 TYR A CA 1
ATOM 1837 C C . TYR A 1 224 ? -0.517 12.517 1.099 1.00 60.44 224 TYR A C 1
ATOM 1839 O O . TYR A 1 224 ? -1.611 11.998 1.334 1.00 60.44 224 TYR A O 1
ATOM 1847 N N . ALA A 1 225 ? 0.486 12.448 1.988 1.00 62.62 225 ALA A N 1
ATOM 1848 C CA . ALA A 1 225 ? 0.365 11.798 3.296 1.00 62.62 225 ALA A CA 1
ATOM 1849 C C . ALA A 1 225 ? -0.357 12.701 4.314 1.00 62.62 225 ALA A C 1
ATOM 1851 O O . ALA A 1 225 ? 0.256 13.350 5.162 1.00 62.62 225 ALA A O 1
ATOM 1852 N N . GLY A 1 226 ? -1.687 12.715 4.232 1.00 68.50 226 GLY A N 1
ATOM 1853 C CA . GLY A 1 226 ? -2.585 13.378 5.179 1.00 68.50 226 GLY A CA 1
ATOM 1854 C C . GLY A 1 226 ? -3.613 12.418 5.782 1.00 68.50 226 GLY A C 1
ATOM 1855 O O . GLY A 1 226 ? -3.562 11.208 5.560 1.00 68.50 226 GLY A O 1
ATOM 1856 N N . GLY A 1 227 ? -4.562 12.964 6.544 1.00 82.50 227 GLY A N 1
ATOM 1857 C CA . GLY A 1 227 ? -5.748 12.226 6.977 1.00 82.50 227 GLY A CA 1
ATOM 1858 C C . GLY A 1 227 ? -5.458 10.986 7.818 1.00 82.50 227 GLY A C 1
ATOM 1859 O O . GLY A 1 227 ? -4.655 11.021 8.747 1.00 82.50 227 GLY A O 1
ATOM 1860 N N . LEU A 1 228 ? -6.132 9.882 7.492 1.00 87.69 228 LEU A N 1
ATOM 1861 C CA . LEU A 1 228 ? -6.057 8.618 8.228 1.00 87.69 228 LEU A CA 1
ATOM 1862 C C . LEU A 1 228 ? -4.657 7.989 8.159 1.00 87.69 228 LEU A C 1
ATOM 1864 O O . LEU A 1 228 ? -4.198 7.368 9.120 1.00 87.69 228 LEU A O 1
ATOM 1868 N N . LEU A 1 229 ? -3.954 8.178 7.037 1.00 88.31 229 LEU A N 1
ATOM 1869 C CA . LEU A 1 229 ? -2.701 7.491 6.735 1.00 88.31 229 LEU A CA 1
ATOM 1870 C C . LEU A 1 229 ? -1.616 7.738 7.796 1.00 88.31 229 LEU A C 1
ATOM 1872 O O . LEU A 1 229 ? -0.930 6.798 8.200 1.00 88.31 229 LEU A O 1
ATOM 1876 N N . ARG A 1 230 ? -1.502 8.967 8.326 1.00 86.62 230 ARG A N 1
ATOM 1877 C CA . ARG A 1 230 ? -0.480 9.314 9.339 1.00 86.62 230 ARG A CA 1
ATOM 1878 C C . ARG A 1 230 ? -0.587 8.509 10.639 1.00 86.62 230 ARG A C 1
ATOM 1880 O O . ARG A 1 230 ? 0.405 8.375 11.345 1.00 86.62 230 ARG A O 1
ATOM 1887 N N . TYR A 1 231 ? -1.756 7.942 10.944 1.00 88.19 231 TYR A N 1
ATOM 1888 C CA . TYR A 1 231 ? -1.994 7.136 12.147 1.00 88.19 231 TYR A CA 1
ATOM 1889 C C . TYR A 1 231 ? -1.584 5.663 11.960 1.00 88.19 231 TYR A C 1
ATOM 1891 O O . TYR A 1 231 ? -1.403 4.946 12.946 1.00 88.19 231 TYR A O 1
ATOM 1899 N N . LEU A 1 232 ? -1.398 5.212 10.713 1.00 90.38 232 LEU A N 1
ATOM 1900 C CA . LEU A 1 232 ? -0.905 3.875 10.358 1.00 90.38 232 LEU A CA 1
ATOM 1901 C C . LEU A 1 232 ? 0.618 3.820 10.173 1.00 90.38 232 LEU A C 1
ATOM 1903 O O . LEU A 1 232 ? 1.192 2.734 10.195 1.00 90.38 232 LEU A O 1
ATOM 1907 N N . LEU A 1 233 ? 1.284 4.964 9.985 1.00 90.19 233 LEU A N 1
ATOM 1908 C CA . LEU A 1 233 ? 2.733 5.019 9.784 1.00 90.19 233 LEU A CA 1
ATOM 1909 C C . LEU A 1 233 ? 3.500 4.527 11.023 1.00 90.19 233 LEU A C 1
ATOM 1911 O O . LEU A 1 233 ? 3.151 4.840 12.162 1.00 90.19 233 LEU A O 1
ATOM 1915 N N . ARG A 1 234 ? 4.562 3.754 10.788 1.00 90.69 234 ARG A N 1
ATOM 1916 C CA . ARG A 1 234 ? 5.404 3.112 11.810 1.00 90.69 234 ARG A CA 1
ATOM 1917 C C . ARG A 1 234 ? 6.885 3.220 11.438 1.00 90.69 234 ARG A C 1
ATOM 1919 O O . ARG A 1 234 ? 7.233 3.416 10.271 1.00 90.69 234 ARG A O 1
ATOM 1926 N N . HIS A 1 235 ? 7.766 3.083 12.420 1.00 88.69 235 HIS A N 1
ATOM 1927 C CA . HIS A 1 235 ? 9.213 3.139 12.242 1.00 88.69 235 HIS A CA 1
ATOM 1928 C C . HIS A 1 235 ? 9.754 1.790 11.758 1.00 88.69 235 HIS A C 1
ATOM 1930 O O . HIS A 1 235 ? 10.102 0.916 12.542 1.00 88.69 235 HIS A O 1
ATOM 1936 N N . ILE A 1 236 ? 9.831 1.613 10.437 1.00 91.50 236 ILE A N 1
ATOM 1937 C CA . ILE A 1 236 ? 10.287 0.346 9.844 1.00 91.50 236 ILE A CA 1
ATOM 1938 C C . ILE A 1 236 ? 11.800 0.131 9.999 1.00 91.50 236 ILE A C 1
ATOM 1940 O O . ILE A 1 236 ? 12.208 -0.981 10.317 1.00 91.50 236 ILE A O 1
ATOM 1944 N N . GLU A 1 237 ? 12.636 1.156 9.814 1.00 87.94 237 GLU A N 1
ATOM 1945 C CA . GLU A 1 237 ? 14.104 0.997 9.905 1.00 87.94 237 GLU A CA 1
ATOM 1946 C C . GLU A 1 237 ? 14.659 1.106 11.334 1.00 87.94 237 GLU A C 1
ATOM 1948 O O . GLU A 1 237 ? 15.729 0.578 11.618 1.00 87.94 237 GLU A O 1
ATOM 1953 N N . ASN A 1 238 ? 13.930 1.753 12.246 1.00 86.69 238 ASN A N 1
ATOM 1954 C CA . ASN A 1 238 ? 14.299 1.861 13.660 1.00 86.69 238 ASN A CA 1
ATOM 1955 C C . ASN A 1 238 ? 13.047 1.714 14.549 1.00 86.69 238 ASN A C 1
ATOM 1957 O O . ASN A 1 238 ? 12.568 2.716 15.084 1.00 86.69 238 ASN A O 1
ATOM 1961 N N . PRO A 1 239 ? 12.455 0.506 14.630 1.00 86.38 239 PRO A N 1
ATOM 1962 C CA . PRO A 1 239 ? 11.254 0.263 15.425 1.00 86.38 239 PRO A CA 1
ATOM 1963 C C . PRO A 1 239 ? 11.524 0.474 16.916 1.00 86.38 239 PRO A C 1
ATOM 1965 O O . PRO A 1 239 ? 12.624 0.197 17.399 1.00 86.38 239 PRO A O 1
ATOM 1968 N N . GLY A 1 240 ? 10.501 0.892 17.664 1.00 78.06 240 GLY A N 1
ATOM 1969 C CA . GLY A 1 240 ? 10.566 0.929 19.124 1.00 78.06 240 GLY A CA 1
ATOM 1970 C C . GLY A 1 240 ? 10.925 -0.437 19.727 1.00 78.06 240 GLY A C 1
ATOM 1971 O O . GLY A 1 240 ? 10.639 -1.490 19.145 1.00 78.06 240 GLY A O 1
ATOM 1972 N N . MET A 1 241 ? 11.554 -0.429 20.908 1.00 72.81 241 MET A N 1
ATOM 1973 C CA . MET A 1 241 ? 11.867 -1.660 21.645 1.00 72.81 241 MET A CA 1
ATOM 1974 C C . MET A 1 241 ? 10.594 -2.484 21.883 1.00 72.81 241 MET A C 1
ATOM 1976 O O . MET A 1 241 ? 9.590 -1.945 22.343 1.00 72.81 241 MET A O 1
ATOM 1980 N N . ASP A 1 242 ? 10.638 -3.791 21.604 1.00 67.38 242 ASP A N 1
ATOM 1981 C CA . ASP A 1 242 ? 9.528 -4.693 21.929 1.00 67.38 242 ASP A CA 1
ATOM 1982 C C . ASP A 1 242 ? 9.484 -4.908 23.455 1.00 67.38 242 ASP A C 1
ATOM 1984 O O . ASP A 1 242 ? 10.416 -5.519 23.992 1.00 67.38 242 ASP A O 1
ATOM 1988 N N . PRO A 1 243 ? 8.426 -4.468 24.169 1.00 59.75 243 PRO A N 1
ATOM 1989 C CA . PRO A 1 243 ? 8.368 -4.566 25.630 1.00 59.75 243 PRO A CA 1
ATOM 1990 C C . PRO A 1 243 ? 8.422 -6.007 26.154 1.00 59.75 243 PRO A C 1
ATOM 1992 O O . PRO A 1 243 ? 8.660 -6.230 27.334 1.00 59.75 243 PRO A O 1
ATOM 1995 N N . ARG A 1 244 ? 8.189 -6.998 25.284 1.00 61.22 244 ARG A N 1
ATOM 1996 C CA . ARG A 1 244 ? 8.139 -8.429 25.620 1.00 61.22 244 ARG A CA 1
ATOM 1997 C C . ARG A 1 244 ? 9.490 -9.134 25.447 1.00 61.22 244 ARG A C 1
ATOM 1999 O O . ARG A 1 244 ? 9.553 -10.355 25.553 1.00 61.22 244 ARG A O 1
ATOM 2006 N N . ARG A 1 245 ? 10.551 -8.385 25.125 1.00 55.06 245 ARG A N 1
ATOM 2007 C CA . ARG A 1 245 ? 11.949 -8.856 25.067 1.00 55.06 245 ARG A CA 1
ATOM 2008 C C . ARG A 1 245 ? 12.838 -8.213 26.147 1.00 55.06 245 ARG A C 1
ATOM 2010 O O . ARG A 1 245 ? 14.054 -8.180 25.978 1.00 55.06 245 ARG A O 1
ATOM 2017 N N . SER A 1 246 ? 12.224 -7.669 27.201 1.00 42.41 246 SER A N 1
ATOM 2018 C CA . SER A 1 246 ? 12.889 -7.092 28.384 1.00 42.41 246 SER A CA 1
ATOM 2019 C C . SER A 1 246 ? 12.933 -8.094 29.534 1.00 42.41 246 SER A C 1
ATOM 2021 O O . SER A 1 246 ? 11.910 -8.792 29.708 1.00 42.41 246 SER A O 1
#

Secondary structure (DSSP, 8-state):
--------------------------------------------------------------------------TTS---TT-S-HHHHHHHTT-TTS---TTS-HHHHHHHHHHHTT--TT-HHHHHHHHHHHHHHHHHHHHHH-S-TT-HHHHHHHHHHHT-SS--SSHHHHHHHHHT----HHHHHHHHHH-PPPPPPSSHHHHHHHHHHHT-PPPSS-TT--TTHHHH---SSSPPP-GGG-

Radius of gyration: 35.26 Å; chains: 1; bounding box: 142×35×77 Å

pLDDT: mean 72.83, std 26.29, range [27.17, 97.94]

Sequence (246 aa):
MAQKKKGKKSLQSQRASRKNGSRATKKITTLNNPSPKVQKSRKKQPKQPKQPKQPTQLKQPKQLEQLERPKRPEQLEQLDPVHNRAYLKAFFGKYPLFNYDSSKPVMFEFYRMCDGFGWERDNREREKARDHFKNAMVQEFNSIYGTDDHSLAAWQNLCRVIKLADIPDELEACRQLVRSTHVNIVDLVDTRVTRTPVTHFPSEHALSAYTRTTGKYFPKENAYAGGLLRYLLRHIENPGMDPRRS

Organism: NCBI:txid456999